Protein AF-A0A920WBW2-F1 (afdb_monomer)

Sequence (181 aa):
MEWTIIKADRTSKDPSGVDGFIQRMDQELRAGGSPIEGFRILESGLEMLWITREIENEVLQNPGDNKKLYVGFQNSTKLNIESRRYAMLKKTGIDVVGFGEGETSKENAGNLEQWVALPRNTSAFENQWYLITTGPVPIVFVGWETSDQEKFGEGGISSEGKQFRGFVSNECELLKLQSNI

Structure (mmCIF, N/CA/C/O backbone):
data_AF-A0A920WBW2-F1
#
_entry.id   AF-A0A920WBW2-F1
#
loop_
_atom_site.group_PDB
_atom_site.id
_atom_site.type_symbol
_atom_site.label_atom_id
_atom_site.label_alt_id
_atom_site.label_comp_id
_atom_site.label_asym_id
_atom_site.label_entity_id
_atom_site.label_seq_id
_atom_site.pdbx_PDB_ins_code
_atom_site.Cartn_x
_atom_site.Cartn_y
_atom_site.Cartn_z
_atom_site.occupancy
_atom_site.B_iso_or_equiv
_atom_site.auth_seq_id
_atom_site.auth_comp_id
_atom_site.auth_asym_id
_atom_site.auth_atom_id
_atom_site.pdbx_PDB_model_num
ATOM 1 N N . MET A 1 1 ? -0.843 -16.640 -9.257 1.00 71.44 1 MET A N 1
ATOM 2 C CA . MET A 1 1 ? -0.086 -15.402 -9.471 1.00 71.44 1 MET A CA 1
ATOM 3 C C . MET A 1 1 ? 0.965 -15.231 -8.389 1.00 71.44 1 MET A C 1
ATOM 5 O O . MET A 1 1 ? 0.645 -15.426 -7.222 1.00 71.44 1 MET A O 1
ATOM 9 N N . GLU A 1 2 ? 2.190 -14.860 -8.760 1.00 77.56 2 GLU A N 1
ATOM 10 C CA . GLU A 1 2 ? 3.165 -14.310 -7.812 1.00 77.56 2 GLU A CA 1
ATOM 11 C C . GLU A 1 2 ? 2.890 -12.807 -7.630 1.00 77.56 2 GLU A C 1
ATOM 13 O O . GLU A 1 2 ? 3.030 -12.030 -8.581 1.00 77.56 2 GLU A O 1
ATOM 18 N N . TRP A 1 3 ? 2.483 -12.400 -6.422 1.00 81.94 3 TRP A N 1
ATOM 19 C CA . TRP A 1 3 ? 2.143 -11.015 -6.042 1.00 81.94 3 TRP A CA 1
ATOM 20 C C . TRP A 1 3 ? 3.385 -10.180 -5.690 1.00 81.94 3 TRP A C 1
ATOM 22 O O . TRP A 1 3 ? 3.446 -9.445 -4.710 1.00 81.94 3 TRP A O 1
ATOM 32 N N . THR A 1 4 ? 4.414 -10.321 -6.514 1.00 90.25 4 THR A N 1
ATOM 33 C CA . THR A 1 4 ? 5.696 -9.634 -6.387 1.00 90.25 4 THR A CA 1
ATOM 34 C C . THR A 1 4 ? 6.194 -9.264 -7.774 1.00 90.25 4 THR A C 1
ATOM 36 O O . THR A 1 4 ? 5.875 -9.950 -8.750 1.00 90.25 4 THR A O 1
ATOM 39 N N . ILE A 1 5 ? 6.969 -8.187 -7.874 1.00 91.19 5 ILE A N 1
ATOM 40 C CA . ILE A 1 5 ? 7.641 -7.815 -9.118 1.00 91.19 5 ILE A CA 1
ATOM 41 C C . ILE A 1 5 ? 8.728 -8.851 -9.418 1.00 91.19 5 ILE A C 1
ATOM 43 O O . ILE A 1 5 ? 9.706 -8.987 -8.677 1.00 91.19 5 ILE A O 1
ATOM 47 N N . ILE A 1 6 ? 8.591 -9.543 -10.545 1.00 93.06 6 ILE A N 1
ATOM 48 C CA . ILE A 1 6 ? 9.557 -10.538 -11.016 1.00 93.06 6 ILE A CA 1
ATOM 49 C C . ILE A 1 6 ? 10.484 -9.955 -12.082 1.00 93.06 6 ILE A C 1
ATOM 51 O O . ILE A 1 6 ? 10.258 -8.884 -12.643 1.00 93.06 6 ILE A O 1
ATOM 55 N N . LYS A 1 7 ? 11.555 -10.684 -12.415 1.00 92.69 7 LYS A N 1
ATOM 56 C CA . LYS A 1 7 ? 12.516 -10.256 -13.445 1.00 92.69 7 LYS A CA 1
ATOM 57 C C . LYS A 1 7 ? 11.852 -9.989 -14.803 1.00 92.69 7 LYS A C 1
ATOM 59 O O . LYS A 1 7 ? 12.288 -9.085 -15.506 1.00 92.69 7 LYS A O 1
ATOM 64 N N . ALA A 1 8 ? 10.828 -10.767 -15.157 1.00 93.31 8 ALA A N 1
ATOM 65 C CA . ALA A 1 8 ? 10.097 -10.621 -16.415 1.00 93.31 8 ALA A CA 1
ATOM 66 C C . ALA A 1 8 ? 9.281 -9.320 -16.497 1.00 93.31 8 ALA A C 1
ATOM 68 O O . ALA A 1 8 ? 9.012 -8.856 -17.600 1.00 93.31 8 ALA A O 1
ATOM 69 N N . ASP A 1 9 ? 8.944 -8.713 -15.355 1.00 93.38 9 ASP A N 1
ATOM 70 C CA . ASP A 1 9 ? 8.192 -7.458 -15.315 1.00 93.38 9 ASP A CA 1
ATOM 71 C C . ASP A 1 9 ? 9.084 -6.246 -15.654 1.00 93.38 9 ASP A C 1
ATOM 73 O O . ASP A 1 9 ? 8.590 -5.174 -15.995 1.00 93.38 9 ASP A O 1
ATOM 77 N N . ARG A 1 10 ? 10.414 -6.399 -15.578 1.00 93.56 10 ARG A N 1
ATOM 78 C CA . ARG A 1 10 ? 11.381 -5.307 -15.753 1.00 93.56 10 ARG A CA 1
ATOM 79 C C . ARG A 1 10 ? 11.807 -5.169 -17.208 1.00 93.56 10 ARG A C 1
ATOM 81 O O . ARG A 1 10 ? 12.211 -6.134 -17.856 1.00 93.56 10 ARG A O 1
ATOM 88 N N . THR A 1 11 ? 11.815 -3.934 -17.698 1.00 91.75 11 THR A N 1
ATOM 89 C CA . THR A 1 11 ? 12.272 -3.593 -19.051 1.00 91.75 11 THR A CA 1
ATOM 90 C C . THR A 1 11 ? 13.316 -2.479 -19.011 1.00 91.75 11 THR A C 1
ATOM 92 O O . THR A 1 11 ? 13.555 -1.865 -17.976 1.00 91.75 11 THR A O 1
ATOM 95 N N . SER A 1 12 ? 13.944 -2.172 -20.150 1.00 88.44 12 SER A N 1
ATOM 96 C CA . SER A 1 12 ? 14.842 -1.011 -20.243 1.00 88.44 12 SER A CA 1
ATOM 97 C C . SER A 1 12 ? 14.118 0.330 -20.071 1.00 88.44 12 SER A C 1
ATOM 99 O O . SER A 1 12 ? 14.758 1.316 -19.719 1.00 88.44 12 SER A O 1
ATOM 101 N N . LYS A 1 13 ? 12.803 0.376 -20.327 1.00 86.06 13 LYS A N 1
ATOM 102 C CA . LYS A 1 13 ? 11.963 1.574 -20.170 1.00 86.06 13 LYS A CA 1
ATOM 103 C C . LYS A 1 13 ? 11.342 1.682 -18.778 1.00 86.06 13 LYS A C 1
ATOM 105 O O . LYS A 1 13 ? 11.121 2.789 -18.308 1.00 86.06 13 LYS A O 1
ATOM 110 N N . ASP A 1 14 ? 11.092 0.543 -18.139 1.00 86.50 14 ASP A N 1
ATOM 111 C CA . ASP A 1 14 ? 10.630 0.437 -16.759 1.00 86.50 14 ASP A CA 1
ATOM 112 C C . ASP A 1 14 ? 11.542 -0.526 -15.981 1.00 86.50 14 ASP A C 1
ATOM 114 O O . ASP A 1 14 ? 11.256 -1.726 -15.883 1.00 86.50 14 ASP A O 1
ATOM 118 N N . PRO A 1 15 ? 12.666 -0.028 -15.439 1.00 87.50 15 PRO A N 1
ATOM 119 C CA . PRO A 1 15 ? 13.562 -0.853 -14.638 1.00 87.50 15 PRO A CA 1
ATOM 120 C C . PRO A 1 15 ? 12.944 -1.241 -13.287 1.00 87.50 15 PRO A C 1
ATOM 122 O O . PRO A 1 15 ? 13.404 -2.209 -12.672 1.00 87.50 15 PRO A O 1
ATOM 125 N N . SER A 1 16 ? 11.916 -0.517 -12.821 1.00 88.12 16 SER A N 1
ATOM 126 C CA . SER A 1 16 ? 11.215 -0.819 -11.570 1.00 88.12 16 SER A CA 1
ATOM 127 C C . SER A 1 16 ? 10.374 -2.089 -11.693 1.00 88.12 16 SER A C 1
ATOM 129 O O . SER A 1 16 ? 10.361 -2.886 -10.760 1.00 88.12 16 SER A O 1
ATOM 131 N N . GLY A 1 17 ? 9.778 -2.315 -12.868 1.00 90.94 17 GLY A N 1
ATOM 132 C CA . GLY A 1 17 ? 8.916 -3.451 -13.180 1.00 90.94 17 GLY A CA 1
ATOM 133 C C . GLY A 1 17 ? 7.468 -3.287 -12.719 1.00 90.94 17 GLY A C 1
ATOM 134 O O . GLY A 1 17 ? 6.707 -4.247 -12.772 1.00 90.94 17 GLY A O 1
ATOM 135 N N . VAL A 1 18 ? 7.071 -2.097 -12.261 1.00 90.69 18 VAL A N 1
ATOM 136 C CA . VAL A 1 18 ? 5.695 -1.826 -11.820 1.00 90.69 18 VAL A CA 1
ATOM 137 C C . VAL A 1 18 ? 4.713 -1.928 -12.986 1.00 90.69 18 VAL A C 1
ATOM 139 O O . VAL A 1 18 ? 3.660 -2.547 -12.844 1.00 90.69 18 VAL A O 1
ATOM 142 N N . ASP A 1 19 ? 5.065 -1.399 -14.160 1.00 89.12 19 ASP A N 1
ATOM 143 C CA . ASP A 1 19 ? 4.176 -1.416 -15.325 1.00 89.12 19 ASP A CA 1
ATOM 144 C C . ASP A 1 19 ? 4.009 -2.853 -15.841 1.00 89.12 19 ASP A C 1
ATOM 146 O O . ASP A 1 19 ? 2.904 -3.277 -16.183 1.00 89.12 19 ASP A O 1
ATOM 150 N N . GLY A 1 20 ? 5.100 -3.627 -15.853 1.00 90.69 20 GLY A N 1
ATOM 151 C CA . GLY A 1 20 ? 5.077 -5.044 -16.220 1.00 90.69 20 GLY A CA 1
ATOM 152 C C . GLY A 1 20 ? 4.262 -5.886 -15.240 1.00 90.69 20 GLY A C 1
ATOM 153 O O . GLY A 1 20 ? 3.447 -6.703 -15.668 1.00 90.69 20 GLY A O 1
ATOM 154 N N . PHE A 1 21 ? 4.405 -5.628 -13.936 1.00 90.62 21 PHE A N 1
ATOM 155 C CA . PHE A 1 21 ? 3.609 -6.279 -12.898 1.00 90.62 21 PHE A CA 1
ATOM 156 C C . PHE A 1 21 ? 2.116 -5.999 -13.086 1.00 90.62 21 PHE A C 1
ATOM 158 O O . PHE A 1 21 ? 1.312 -6.928 -13.084 1.00 90.62 21 PHE A O 1
ATOM 165 N N . ILE A 1 22 ? 1.743 -4.735 -13.304 1.00 87.00 22 ILE A N 1
ATOM 166 C CA . ILE A 1 22 ? 0.354 -4.326 -13.535 1.00 87.00 22 ILE A CA 1
ATOM 167 C C . ILE A 1 22 ? -0.225 -5.014 -14.777 1.00 87.00 22 ILE A C 1
ATOM 169 O O . ILE A 1 22 ? -1.345 -5.521 -14.741 1.00 87.00 22 ILE A O 1
ATOM 173 N N . GLN A 1 23 ? 0.538 -5.077 -15.870 1.00 87.06 23 GLN A N 1
ATOM 174 C CA . GLN A 1 23 ? 0.106 -5.761 -17.091 1.00 87.06 23 GLN A CA 1
ATOM 175 C C . GLN A 1 23 ? -0.074 -7.264 -16.873 1.00 87.06 23 GLN A C 1
ATOM 177 O O . GLN A 1 23 ? -1.056 -7.838 -17.342 1.00 87.06 23 GLN A O 1
ATOM 182 N N . ARG A 1 24 ? 0.853 -7.908 -16.155 1.00 88.75 24 ARG A N 1
ATOM 183 C CA . ARG A 1 24 ? 0.743 -9.326 -15.802 1.00 88.75 24 ARG A CA 1
ATOM 184 C C . ARG A 1 24 ? -0.468 -9.580 -14.908 1.00 88.75 24 ARG A C 1
ATOM 186 O O . ARG A 1 24 ? -1.199 -10.535 -15.147 1.00 88.75 24 ARG A O 1
ATOM 193 N N . MET A 1 25 ? -0.712 -8.703 -13.936 1.00 86.06 25 MET A N 1
ATOM 194 C CA . MET A 1 25 ? -1.881 -8.749 -13.061 1.00 86.06 25 MET A CA 1
ATOM 195 C C . MET A 1 25 ? -3.189 -8.695 -13.854 1.00 86.06 25 MET A C 1
ATOM 197 O O . MET A 1 25 ? -4.027 -9.577 -13.687 1.00 86.06 25 MET A O 1
ATOM 201 N N . ASP A 1 26 ? -3.348 -7.712 -14.746 1.00 81.94 26 ASP A N 1
ATOM 202 C CA . ASP A 1 26 ? -4.528 -7.606 -15.619 1.00 81.94 26 ASP A CA 1
ATOM 203 C C . ASP A 1 26 ? -4.716 -8.876 -16.463 1.00 81.94 26 ASP A C 1
ATOM 205 O O . ASP A 1 26 ? -5.808 -9.443 -16.519 1.00 81.94 26 ASP A O 1
ATOM 209 N N . GLN A 1 27 ? -3.637 -9.382 -17.068 1.00 84.19 27 GLN A N 1
ATOM 210 C CA . GLN A 1 27 ? -3.676 -10.578 -17.914 1.00 84.19 27 GLN A CA 1
ATOM 211 C C . GLN A 1 27 ? -4.056 -11.855 -17.158 1.00 84.19 27 GLN A C 1
ATOM 213 O O . GLN A 1 27 ? -4.817 -12.667 -17.692 1.00 84.19 27 GLN A O 1
ATOM 218 N N . GLU A 1 28 ? -3.523 -12.050 -15.951 1.00 81.50 28 GLU A N 1
ATOM 219 C CA . GLU A 1 28 ? -3.827 -13.218 -15.123 1.00 81.50 28 GLU A CA 1
ATOM 220 C C . GLU A 1 28 ? -5.257 -13.151 -14.571 1.00 81.50 28 GLU A C 1
ATOM 222 O O . GLU A 1 28 ? -5.975 -14.151 -14.625 1.00 81.50 28 GLU A O 1
ATOM 227 N N . LEU A 1 29 ? -5.704 -11.982 -14.098 1.00 77.88 29 LEU A N 1
ATOM 228 C CA . LEU A 1 29 ? -7.036 -11.815 -13.506 1.00 77.88 29 LEU A CA 1
ATOM 229 C C . LEU A 1 29 ? -8.163 -11.892 -14.533 1.00 77.88 29 LEU A C 1
ATOM 231 O O . LEU A 1 29 ? -9.203 -12.482 -14.248 1.00 77.88 29 LEU A O 1
ATOM 235 N N . ARG A 1 30 ? -7.964 -11.357 -15.742 1.00 76.44 30 ARG A N 1
ATOM 236 C CA . ARG A 1 30 ? -8.986 -11.444 -16.794 1.00 76.44 30 ARG A CA 1
ATOM 237 C C . ARG A 1 30 ? -9.165 -12.868 -17.326 1.00 76.44 30 ARG A C 1
ATOM 239 O O . ARG A 1 30 ? -10.176 -13.138 -17.964 1.00 76.44 30 ARG A O 1
ATOM 246 N N . ALA A 1 31 ? -8.182 -13.760 -17.147 1.00 67.69 31 ALA A N 1
ATOM 247 C CA . ALA A 1 31 ? -8.179 -15.131 -17.677 1.00 67.69 31 ALA A CA 1
ATOM 248 C C . ALA A 1 31 ? -8.594 -15.240 -19.171 1.00 67.69 31 ALA A C 1
ATOM 250 O O . ALA A 1 31 ? -9.218 -16.214 -19.589 1.00 67.69 31 ALA A O 1
ATOM 251 N N . GLY A 1 32 ? -8.259 -14.228 -19.983 1.00 63.97 32 GLY A N 1
ATOM 252 C CA . GLY A 1 32 ? -8.662 -14.108 -21.395 1.00 63.97 32 GLY A CA 1
ATOM 253 C C . GLY A 1 32 ? -9.908 -13.249 -21.683 1.00 63.97 32 GLY A C 1
ATOM 254 O O . GLY A 1 32 ? -10.290 -13.137 -22.845 1.00 63.97 32 GLY A O 1
ATOM 255 N N . GLY A 1 33 ? -10.526 -12.644 -20.667 1.00 66.25 33 GLY A N 1
ATOM 256 C CA . GLY A 1 33 ? -11.640 -11.695 -20.772 1.00 66.25 33 GLY A CA 1
ATOM 257 C C . GLY A 1 33 ? -11.224 -10.249 -21.083 1.00 66.25 33 GLY A C 1
ATOM 258 O O . GLY A 1 33 ? -10.070 -9.974 -21.423 1.00 66.25 33 GLY A O 1
ATOM 259 N N . SER A 1 34 ? -12.185 -9.325 -20.981 1.00 68.00 34 SER A N 1
ATOM 260 C CA . SER A 1 34 ? -11.972 -7.884 -21.192 1.00 68.00 34 SER A CA 1
ATOM 261 C C . SER A 1 34 ? -10.979 -7.288 -20.180 1.00 68.00 34 SER A C 1
ATOM 263 O O . SER A 1 34 ? -10.855 -7.827 -19.080 1.00 68.00 34 SER A O 1
ATOM 265 N N . PRO A 1 35 ? -10.283 -6.184 -20.527 1.00 68.75 35 PRO A N 1
ATOM 266 C CA . PRO A 1 35 ? -9.456 -5.446 -19.571 1.00 68.75 35 PRO A CA 1
ATOM 267 C C . PRO A 1 35 ? -10.250 -5.049 -18.325 1.00 68.75 35 PRO A C 1
ATOM 269 O O . PRO A 1 35 ? -11.442 -4.756 -18.430 1.00 68.75 35 PRO A O 1
ATOM 272 N N . ILE A 1 36 ? -9.583 -5.009 -17.172 1.00 68.56 36 ILE A N 1
ATOM 273 C CA . ILE A 1 36 ? -10.198 -4.554 -15.921 1.00 68.56 36 ILE A CA 1
ATOM 274 C C . ILE A 1 36 ? -10.578 -3.070 -16.069 1.00 68.56 36 ILE A C 1
ATOM 276 O O . ILE A 1 36 ? -9.719 -2.217 -16.308 1.00 68.56 36 ILE A O 1
ATOM 280 N N . GLU A 1 37 ? -11.872 -2.759 -15.950 1.00 66.31 37 GLU A N 1
ATOM 281 C CA . GLU A 1 37 ? -12.364 -1.379 -15.943 1.00 66.31 37 GLU A CA 1
ATOM 282 C C . GLU A 1 37 ? -12.018 -0.671 -14.618 1.00 66.31 37 GLU A C 1
ATOM 284 O O . GLU A 1 37 ? -11.479 -1.258 -13.681 1.00 66.31 37 GLU A O 1
ATOM 289 N N . GLY A 1 38 ? -12.196 0.651 -14.558 1.00 67.19 38 GLY A N 1
ATOM 290 C CA . GLY A 1 38 ? -11.893 1.426 -13.346 1.00 67.19 38 GLY A CA 1
ATOM 291 C C . GLY A 1 38 ? -10.407 1.494 -12.965 1.00 67.19 38 GLY A C 1
ATOM 292 O O . GLY A 1 38 ? -10.065 2.099 -11.953 1.00 67.19 38 GLY A O 1
ATOM 293 N N . PHE A 1 39 ? -9.513 0.909 -13.764 1.00 77.94 39 PHE A N 1
ATOM 294 C CA . PHE A 1 39 ? -8.079 0.907 -13.521 1.00 77.94 39 PHE A CA 1
ATOM 295 C C . PHE A 1 39 ? -7.432 2.229 -13.946 1.00 77.94 39 PHE A C 1
ATOM 297 O O . PHE A 1 39 ? -7.539 2.655 -15.099 1.00 77.94 39 PHE A O 1
ATOM 304 N N . ARG A 1 40 ? -6.713 2.875 -13.025 1.00 85.12 40 ARG A N 1
ATOM 305 C CA . ARG A 1 40 ? -6.012 4.136 -13.288 1.00 85.12 40 ARG A CA 1
ATOM 306 C C . ARG A 1 40 ? -4.581 4.083 -12.782 1.00 85.12 40 ARG A C 1
ATOM 308 O O . ARG A 1 40 ? -4.370 3.930 -11.584 1.00 85.12 40 ARG A O 1
ATOM 315 N N . ILE A 1 41 ? -3.621 4.254 -13.693 1.00 86.25 41 ILE A N 1
ATOM 316 C CA . ILE A 1 41 ? -2.192 4.380 -13.376 1.00 86.25 41 ILE A CA 1
ATOM 317 C C . ILE A 1 41 ? -1.929 5.710 -12.669 1.00 86.25 41 ILE A C 1
ATOM 319 O O . ILE A 1 41 ? -2.500 6.740 -13.029 1.00 86.25 41 ILE A O 1
ATOM 323 N N . LEU A 1 42 ? -1.040 5.669 -11.682 1.00 87.88 42 LEU A N 1
ATOM 324 C CA . LEU A 1 42 ? -0.629 6.793 -10.855 1.00 87.88 42 LEU A CA 1
ATOM 325 C C . LEU A 1 42 ? 0.895 6.915 -10.898 1.00 87.88 42 LEU A C 1
ATOM 327 O O . LEU A 1 42 ? 1.603 5.940 -10.646 1.00 87.88 42 LEU A O 1
ATOM 331 N N . GLU A 1 43 ? 1.401 8.117 -11.161 1.00 86.38 43 GLU A N 1
ATOM 332 C CA . GLU A 1 43 ? 2.848 8.399 -11.236 1.00 86.38 43 GLU A CA 1
ATOM 333 C C . GLU A 1 43 ? 3.306 9.455 -10.213 1.00 86.38 43 GLU A C 1
ATOM 335 O O . GLU A 1 43 ? 4.486 9.795 -10.132 1.00 86.38 43 GLU A O 1
ATOM 340 N N . SER A 1 44 ? 2.377 9.994 -9.415 1.00 88.12 44 SER A N 1
ATOM 341 C CA . SER A 1 44 ? 2.641 11.064 -8.452 1.00 88.12 44 SER A CA 1
ATOM 342 C C . SER A 1 44 ? 2.349 10.613 -7.025 1.00 88.12 44 SER A C 1
ATOM 344 O O . SER A 1 44 ? 1.214 10.293 -6.680 1.00 88.12 44 SER A O 1
ATOM 346 N N . GLY A 1 45 ? 3.356 10.677 -6.148 1.00 88.06 45 GLY A N 1
ATOM 347 C CA . GLY A 1 45 ? 3.175 10.384 -4.721 1.00 88.06 45 GLY A CA 1
ATOM 348 C C . GLY A 1 45 ? 2.185 11.329 -4.021 1.00 88.06 45 GLY A C 1
ATOM 349 O O . GLY A 1 45 ? 1.523 10.926 -3.067 1.00 88.06 45 GLY A O 1
ATOM 350 N N . LEU A 1 46 ? 2.034 12.570 -4.505 1.00 91.06 46 LEU A N 1
ATOM 351 C CA . LEU A 1 46 ? 1.023 13.508 -3.996 1.00 91.06 46 LEU A CA 1
ATOM 352 C C . LEU A 1 46 ? -0.392 13.074 -4.378 1.00 91.06 46 LEU A C 1
ATOM 354 O O . LEU A 1 46 ? -1.294 13.122 -3.548 1.00 91.06 46 LEU A O 1
ATOM 358 N N . GLU A 1 47 ? -0.572 12.620 -5.615 1.00 92.19 47 GLU A N 1
ATOM 359 C CA . GLU A 1 47 ? -1.855 12.105 -6.088 1.00 92.19 47 GLU A CA 1
ATOM 360 C C . GLU A 1 47 ? -2.250 10.830 -5.336 1.00 92.19 47 GLU A C 1
ATOM 362 O O . GLU A 1 47 ? -3.375 10.716 -4.856 1.00 92.19 47 GLU A O 1
ATOM 367 N N . MET A 1 48 ? -1.3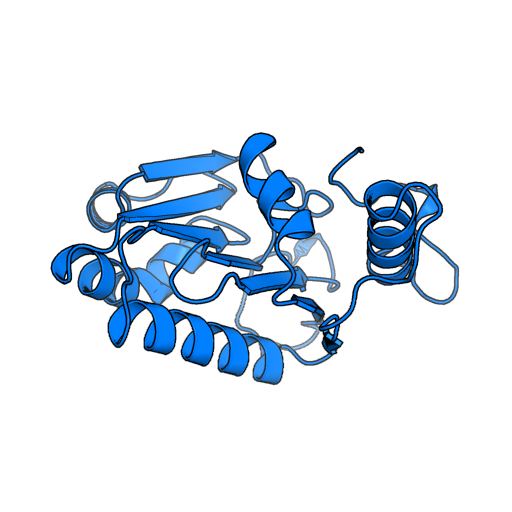03 9.911 -5.146 1.00 94.00 48 MET A N 1
ATOM 368 C CA . MET A 1 48 ? -1.495 8.717 -4.319 1.00 94.00 48 MET A CA 1
ATOM 369 C C . MET A 1 48 ? -1.890 9.067 -2.878 1.00 94.00 48 MET A C 1
ATOM 371 O O . MET A 1 48 ? -2.734 8.395 -2.279 1.00 94.00 48 MET A O 1
ATOM 375 N N . LEU A 1 49 ? -1.325 10.148 -2.323 1.00 93.19 49 LEU A N 1
ATOM 376 C CA . LEU A 1 49 ? -1.669 10.604 -0.977 1.00 93.19 49 LEU A CA 1
ATOM 377 C C . LEU A 1 49 ? -3.099 11.124 -0.929 1.00 93.19 49 LEU A C 1
ATOM 379 O O . LEU A 1 49 ? -3.816 10.820 0.020 1.00 93.19 49 LEU A O 1
ATOM 383 N N . TRP A 1 50 ? -3.522 11.888 -1.933 1.00 93.31 50 TRP A N 1
ATOM 384 C CA . TRP A 1 50 ? -4.903 12.355 -2.027 1.00 93.31 50 TRP A CA 1
ATOM 385 C C . TRP A 1 50 ? -5.886 11.194 -2.133 1.00 93.31 50 TRP A C 1
ATOM 387 O O . TRP A 1 50 ? -6.811 11.142 -1.329 1.00 93.31 50 TRP A O 1
ATOM 397 N N . ILE A 1 51 ? -5.621 10.215 -3.000 1.00 92.00 51 ILE A N 1
ATOM 398 C CA . ILE A 1 51 ? -6.449 9.003 -3.136 1.00 92.00 51 ILE A CA 1
ATOM 399 C C . ILE A 1 51 ? -6.527 8.241 -1.813 1.00 92.00 51 ILE A C 1
ATOM 401 O O . ILE A 1 51 ? -7.603 7.826 -1.397 1.00 92.00 51 ILE A O 1
ATOM 405 N N . THR A 1 52 ? -5.403 8.109 -1.104 1.00 93.94 52 THR A N 1
ATOM 406 C CA . THR A 1 52 ? -5.383 7.508 0.237 1.00 93.94 52 THR A CA 1
ATOM 407 C C . THR A 1 52 ? -6.350 8.225 1.176 1.00 93.94 52 THR A C 1
ATOM 409 O O . THR A 1 52 ? -7.130 7.573 1.865 1.00 93.94 52 THR A O 1
ATOM 412 N N . ARG A 1 53 ? -6.353 9.566 1.176 1.00 94.62 53 ARG A N 1
ATOM 413 C CA . ARG A 1 53 ? -7.263 10.340 2.034 1.00 94.62 53 ARG A CA 1
ATOM 414 C C . ARG A 1 53 ? -8.715 10.224 1.597 1.00 94.62 53 ARG A C 1
ATOM 416 O O . ARG A 1 53 ? -9.587 10.205 2.458 1.00 94.62 53 ARG A O 1
ATOM 423 N N . GLU A 1 54 ? -8.979 10.146 0.300 1.00 91.19 54 GLU A N 1
ATOM 424 C CA . GLU A 1 54 ? -10.326 9.920 -0.227 1.00 91.19 54 GLU A CA 1
ATOM 42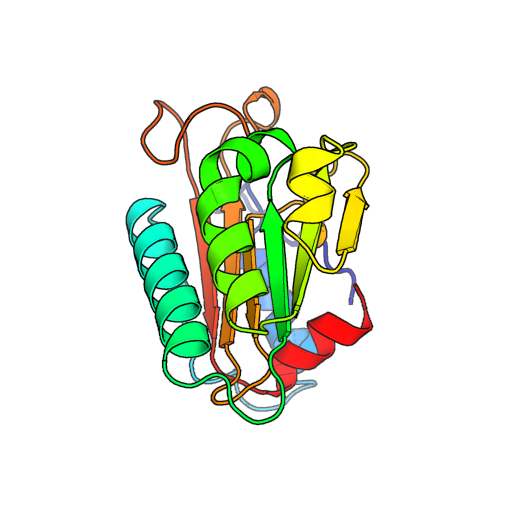5 C C . GLU A 1 54 ? -10.870 8.560 0.219 1.00 91.19 54 GLU A C 1
ATOM 427 O O . GLU A 1 54 ? -11.970 8.511 0.759 1.00 91.19 54 GLU A O 1
ATOM 432 N N . ILE A 1 55 ? -10.076 7.489 0.114 1.00 90.88 55 ILE A N 1
ATOM 433 C CA . ILE A 1 55 ? -10.470 6.147 0.567 1.00 90.88 55 ILE A CA 1
ATOM 434 C C . ILE A 1 55 ? -10.726 6.131 2.079 1.00 90.88 55 ILE A C 1
ATOM 436 O O . ILE A 1 55 ? -11.764 5.650 2.526 1.00 90.88 55 ILE A O 1
ATOM 440 N N . GLU A 1 56 ? -9.812 6.682 2.882 1.00 92.50 56 GLU A N 1
ATOM 441 C CA . GLU A 1 56 ? -9.976 6.752 4.342 1.00 92.50 56 GLU A CA 1
ATOM 442 C C . GLU A 1 56 ? -11.239 7.526 4.746 1.00 92.50 56 GLU A C 1
ATOM 444 O O . GLU A 1 56 ? -11.949 7.119 5.666 1.00 92.50 56 GLU A O 1
ATOM 449 N N . ASN A 1 57 ? -11.522 8.642 4.068 1.00 90.56 57 ASN A N 1
ATOM 450 C CA . ASN A 1 57 ? -12.711 9.447 4.328 1.00 90.56 57 ASN A CA 1
ATOM 451 C C . ASN A 1 57 ? -13.994 8.731 3.892 1.00 90.56 57 ASN A C 1
ATOM 453 O O . ASN A 1 57 ? -14.989 8.820 4.607 1.00 90.56 57 ASN A O 1
ATOM 457 N N . GLU A 1 58 ? -13.975 8.019 2.764 1.00 87.44 58 GLU A N 1
ATOM 458 C CA . GLU A 1 58 ? -15.129 7.264 2.271 1.00 87.44 58 GLU A CA 1
ATOM 459 C C . GLU A 1 58 ? -15.511 6.152 3.251 1.00 87.44 58 GLU A C 1
ATOM 461 O O . GLU A 1 58 ? -16.658 6.080 3.684 1.00 87.44 58 GLU A O 1
ATOM 466 N N . VAL A 1 59 ? -14.534 5.356 3.699 1.00 88.50 59 VAL A N 1
ATOM 467 C CA . VAL A 1 59 ? -14.752 4.298 4.701 1.00 88.50 59 VAL A CA 1
ATOM 468 C C . VAL A 1 59 ? -15.246 4.891 6.027 1.00 88.50 59 VAL A C 1
ATOM 470 O O . VAL A 1 59 ? -16.076 4.293 6.708 1.00 88.50 59 VAL A O 1
ATOM 473 N N . LEU A 1 60 ? -14.776 6.083 6.405 1.00 88.00 60 LEU A N 1
ATOM 474 C CA . LEU A 1 60 ? -15.235 6.764 7.617 1.00 88.00 60 LEU A CA 1
ATOM 475 C C . LEU A 1 60 ? -16.690 7.249 7.521 1.00 88.00 60 LEU A C 1
ATOM 477 O O . LEU A 1 60 ? -17.440 7.128 8.489 1.00 88.00 60 LEU A O 1
ATOM 481 N N . GLN A 1 61 ? -17.077 7.842 6.391 1.00 86.88 61 GLN A N 1
ATOM 482 C CA . GLN A 1 61 ? -18.401 8.446 6.207 1.00 86.88 61 GLN A CA 1
ATOM 483 C C . GLN A 1 61 ? -19.468 7.405 5.880 1.00 86.88 61 GLN A C 1
ATOM 485 O O . GLN A 1 61 ? -20.593 7.493 6.372 1.00 86.88 61 GLN A O 1
ATOM 490 N N . ASN A 1 62 ? -19.092 6.402 5.097 1.00 83.06 62 ASN A N 1
ATOM 491 C CA . ASN A 1 62 ? -19.948 5.321 4.662 1.00 83.06 62 ASN A CA 1
ATOM 492 C C . ASN A 1 62 ? -19.238 4.009 5.016 1.00 83.06 62 ASN A C 1
ATOM 494 O O . ASN A 1 62 ? -18.614 3.416 4.157 1.00 83.06 62 ASN A O 1
ATOM 498 N N . PRO A 1 63 ? -19.286 3.517 6.262 1.00 72.19 63 PRO A N 1
ATOM 499 C CA . PRO A 1 63 ? -18.538 2.312 6.641 1.00 72.19 63 PRO A CA 1
ATOM 500 C C . PRO A 1 63 ? -19.112 1.005 6.064 1.00 72.19 63 PRO A C 1
ATOM 502 O O . PRO A 1 63 ? -18.478 -0.042 6.176 1.00 72.19 63 PRO A O 1
ATOM 505 N N . GLY A 1 64 ? -20.306 1.045 5.456 1.00 71.06 64 GLY A N 1
ATOM 506 C CA . GLY A 1 64 ? -21.014 -0.141 4.970 1.00 71.06 64 GLY A CA 1
ATOM 507 C C . GLY A 1 64 ? -21.277 -1.182 6.070 1.00 71.06 64 GLY A C 1
ATOM 508 O O . GLY A 1 64 ? -21.147 -0.904 7.266 1.00 71.06 64 GLY A O 1
ATOM 509 N N . ASP A 1 65 ? -21.635 -2.397 5.650 1.00 72.62 65 ASP A N 1
ATOM 510 C CA . ASP A 1 65 ? -21.766 -3.551 6.553 1.00 72.62 65 ASP A CA 1
ATOM 511 C C . ASP A 1 65 ? -20.406 -4.203 6.851 1.00 72.62 65 ASP A C 1
ATOM 513 O O . ASP A 1 65 ? -20.211 -4.799 7.910 1.00 72.62 65 ASP A O 1
ATOM 517 N N . ASN A 1 66 ? -19.447 -4.066 5.929 1.00 71.31 66 ASN A N 1
ATOM 518 C CA . ASN A 1 66 ? -18.100 -4.611 6.050 1.00 71.31 66 ASN A CA 1
ATOM 519 C C . ASN A 1 66 ? -17.096 -3.493 6.353 1.00 71.31 66 ASN A C 1
ATOM 521 O O . ASN A 1 66 ? -16.543 -2.867 5.452 1.00 71.31 66 ASN A O 1
ATOM 525 N N . LYS A 1 67 ? -16.874 -3.248 7.645 1.00 83.00 67 LYS A N 1
ATOM 526 C CA . LYS A 1 67 ? -16.090 -2.119 8.160 1.00 83.00 67 LYS A CA 1
ATOM 527 C C . LYS A 1 67 ? -14.592 -2.406 8.188 1.00 83.00 67 LYS A C 1
ATOM 529 O O . LYS A 1 67 ? -13.952 -2.172 9.208 1.00 83.00 67 LYS A O 1
ATOM 534 N N . LYS A 1 68 ? -14.029 -2.964 7.117 1.00 89.00 68 LYS A N 1
ATOM 535 C CA . LYS A 1 68 ? -12.649 -3.462 7.124 1.00 89.00 68 LYS A CA 1
ATOM 536 C C . LYS A 1 68 ? -11.759 -2.732 6.135 1.00 89.00 68 LYS A C 1
ATOM 538 O O . LYS A 1 68 ? -12.071 -2.664 4.949 1.00 89.00 68 LYS A O 1
ATOM 543 N N . LEU A 1 69 ? -10.624 -2.244 6.630 1.00 92.44 69 LEU A N 1
ATOM 544 C CA . LEU A 1 69 ? -9.607 -1.563 5.837 1.00 92.44 69 LEU A CA 1
ATOM 545 C C . LEU A 1 69 ? -8.263 -2.277 5.996 1.00 92.44 69 LEU A C 1
ATOM 547 O O . LEU A 1 69 ? -7.732 -2.397 7.099 1.00 92.44 69 LEU A O 1
ATOM 551 N N . TYR A 1 70 ? -7.695 -2.727 4.885 1.00 93.62 70 TYR A N 1
ATOM 552 C CA . TYR A 1 70 ? -6.353 -3.296 4.834 1.00 93.62 70 TYR A CA 1
ATOM 553 C C . TYR A 1 70 ? -5.386 -2.218 4.373 1.00 93.62 70 TYR A C 1
ATOM 555 O O . TYR A 1 70 ? -5.639 -1.551 3.368 1.00 93.62 70 TYR A O 1
ATOM 563 N N . VAL A 1 71 ? -4.292 -2.040 5.106 1.00 95.44 71 VAL A N 1
ATOM 564 C CA . VAL A 1 71 ? -3.354 -0.942 4.876 1.00 95.44 71 VAL A CA 1
ATOM 565 C C . VAL A 1 71 ? -1.929 -1.461 4.850 1.00 95.44 71 VAL A C 1
ATOM 567 O O . VAL A 1 71 ? -1.452 -2.041 5.825 1.00 95.44 71 VAL A O 1
ATOM 570 N N . GLY A 1 72 ? -1.236 -1.191 3.753 1.00 95.62 72 GLY A N 1
ATOM 571 C CA . GLY A 1 72 ? 0.185 -1.452 3.604 1.00 95.62 72 GLY A CA 1
ATOM 572 C C . GLY A 1 72 ? 1.036 -0.235 3.900 1.00 95.62 72 GLY A C 1
ATOM 573 O O . GLY A 1 72 ? 0.718 0.889 3.501 1.00 95.62 72 GLY A O 1
ATOM 574 N N . PHE A 1 73 ? 2.158 -0.487 4.555 1.00 95.50 73 PHE A N 1
ATOM 575 C CA . PHE A 1 73 ? 3.225 0.467 4.784 1.00 95.50 73 PHE A CA 1
ATOM 576 C C . PHE A 1 73 ? 4.546 -0.134 4.324 1.00 95.50 73 PHE A C 1
ATOM 578 O O . PHE A 1 73 ? 4.801 -1.320 4.528 1.00 95.50 73 PHE A O 1
ATOM 585 N N . GLN A 1 74 ? 5.454 0.714 3.833 1.00 95.38 74 GLN A N 1
ATOM 586 C CA . GLN A 1 74 ? 6.824 0.280 3.547 1.00 95.38 74 GLN A CA 1
ATOM 587 C C . GLN A 1 74 ? 7.506 -0.325 4.779 1.00 95.38 74 GLN A C 1
ATOM 589 O O . GLN A 1 74 ? 8.202 -1.330 4.678 1.00 95.38 74 GLN A O 1
ATOM 594 N N . ASN A 1 75 ?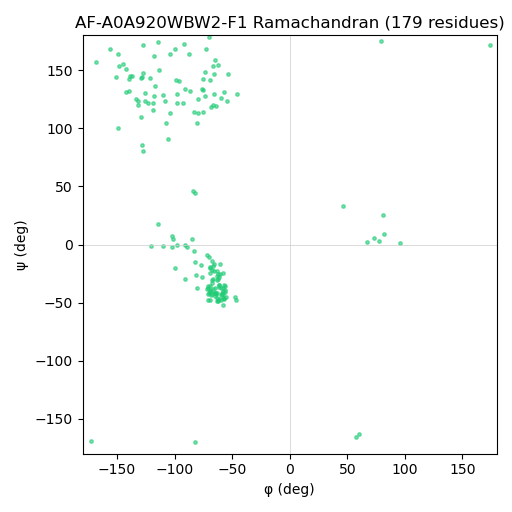 7.292 0.276 5.952 1.00 95.19 75 ASN A N 1
ATOM 595 C CA . ASN A 1 75 ? 7.815 -0.194 7.231 1.00 95.19 75 ASN A CA 1
ATOM 596 C C . ASN A 1 75 ? 6.964 0.304 8.407 1.00 95.19 75 ASN A C 1
ATOM 598 O O . ASN A 1 75 ? 6.156 1.228 8.265 1.00 95.19 75 ASN A O 1
ATOM 602 N N . SER A 1 76 ? 7.193 -0.259 9.594 1.00 94.56 76 SER A N 1
ATOM 603 C CA . SER A 1 76 ? 6.473 0.123 10.816 1.00 94.56 76 SER A CA 1
ATOM 604 C C . SER A 1 76 ? 6.662 1.593 11.218 1.00 94.56 76 SER A C 1
ATOM 606 O O . SER A 1 76 ? 5.775 2.192 11.826 1.00 94.56 76 SER A O 1
ATOM 608 N N . THR A 1 77 ? 7.765 2.237 10.817 1.00 93.38 77 THR A N 1
ATOM 609 C CA . THR A 1 77 ? 7.985 3.666 11.101 1.00 93.38 77 THR A CA 1
ATOM 610 C C . THR A 1 77 ? 7.002 4.556 10.340 1.00 93.38 77 THR A C 1
ATOM 612 O O . THR A 1 77 ? 6.593 5.593 10.866 1.00 93.38 77 THR A O 1
ATOM 615 N N . LYS A 1 78 ? 6.544 4.153 9.147 1.00 94.62 78 LYS A N 1
ATOM 616 C CA . LYS A 1 78 ? 5.485 4.882 8.430 1.00 94.62 78 LYS A CA 1
ATOM 617 C C . LYS A 1 78 ? 4.152 4.844 9.175 1.00 94.62 78 LYS A C 1
ATOM 619 O O . LYS A 1 78 ? 3.473 5.867 9.237 1.00 94.62 78 LYS A O 1
ATOM 624 N N . LEU A 1 79 ? 3.813 3.720 9.810 1.00 94.44 79 LEU A N 1
ATOM 625 C CA . LEU A 1 79 ? 2.625 3.639 10.662 1.00 94.44 79 LEU A CA 1
ATOM 626 C C . LEU A 1 79 ? 2.716 4.617 11.842 1.00 94.44 79 LEU A C 1
ATOM 628 O O . LEU A 1 79 ? 1.712 5.230 12.191 1.00 94.44 79 LEU A O 1
ATOM 632 N N . ASN A 1 80 ? 3.900 4.833 12.429 1.00 91.88 80 ASN A N 1
ATOM 633 C CA . ASN A 1 80 ? 4.055 5.789 13.536 1.00 91.88 80 ASN A CA 1
ATOM 634 C C . ASN A 1 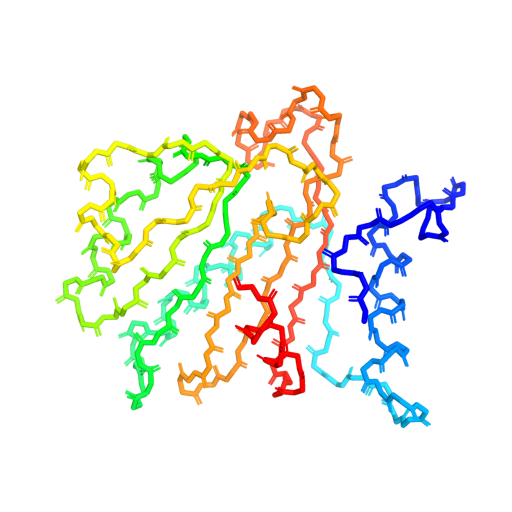80 ? 3.564 7.197 13.154 1.00 91.88 80 ASN A C 1
ATOM 636 O O . ASN A 1 80 ? 2.918 7.864 13.967 1.00 91.88 80 ASN A O 1
ATOM 640 N N . ILE A 1 81 ? 3.837 7.622 11.916 1.00 91.56 81 ILE A N 1
ATOM 641 C CA . ILE A 1 81 ? 3.458 8.939 11.381 1.00 91.56 81 ILE A CA 1
ATOM 642 C C . ILE A 1 81 ? 1.930 9.061 11.264 1.00 91.56 81 ILE A C 1
ATOM 644 O O . ILE A 1 81 ? 1.361 10.105 11.578 1.00 91.56 81 ILE A O 1
ATOM 648 N N . GLU A 1 82 ? 1.259 7.977 10.875 1.00 92.69 82 GLU A N 1
ATOM 649 C CA . GLU A 1 82 ? -0.188 7.934 10.622 1.00 92.69 82 GLU A CA 1
ATOM 650 C C . GLU A 1 82 ? -1.008 7.381 11.805 1.00 92.69 82 GLU A C 1
ATOM 652 O O . GLU A 1 82 ? -2.236 7.324 11.755 1.00 92.69 82 GLU A O 1
ATOM 657 N N . SER A 1 83 ? -0.348 6.999 12.899 1.00 92.56 83 SER A N 1
ATOM 658 C CA . SER A 1 83 ? -0.920 6.292 14.056 1.00 92.56 83 SER A CA 1
ATOM 659 C C . SER A 1 83 ? -2.220 6.899 14.588 1.00 92.56 83 SER A C 1
ATOM 661 O O . SER A 1 83 ? -3.201 6.191 14.821 1.00 92.56 83 SER A O 1
ATOM 663 N N . ARG A 1 84 ? -2.267 8.230 14.725 1.00 93.50 84 ARG A N 1
ATOM 664 C CA . ARG A 1 84 ? -3.450 8.962 15.209 1.00 93.50 84 ARG A CA 1
ATOM 665 C C . ARG A 1 84 ? -4.666 8.781 14.308 1.00 93.50 84 ARG A C 1
ATOM 667 O O . ARG A 1 84 ? -5.790 8.760 14.806 1.00 93.50 84 ARG A O 1
ATOM 674 N N . ARG A 1 85 ? -4.453 8.668 12.999 1.00 93.81 85 ARG A N 1
ATOM 675 C CA . ARG A 1 85 ? -5.529 8.497 12.025 1.00 93.81 85 ARG A CA 1
ATOM 676 C C . ARG A 1 85 ? -6.147 7.115 12.134 1.00 93.81 85 ARG A C 1
ATOM 678 O O . ARG A 1 85 ? -7.364 7.008 12.243 1.00 93.81 85 ARG A O 1
ATOM 685 N N . TYR A 1 86 ? -5.323 6.076 12.192 1.00 94.81 86 TYR A N 1
ATOM 686 C CA . TYR A 1 86 ? -5.828 4.714 12.351 1.00 94.81 86 TYR A CA 1
ATOM 687 C C . TYR A 1 86 ? -6.464 4.492 13.725 1.00 94.81 86 TYR A C 1
ATOM 689 O O . TYR A 1 86 ? -7.507 3.850 13.813 1.00 94.81 86 TYR A O 1
ATOM 697 N N . ALA A 1 87 ? -5.958 5.154 14.771 1.00 93.94 87 ALA A N 1
ATOM 698 C CA . ALA A 1 87 ? -6.628 5.197 16.070 1.00 93.94 87 ALA A CA 1
ATOM 699 C C . ALA A 1 87 ? -8.039 5.812 15.990 1.00 93.94 87 ALA A C 1
ATOM 701 O O . ALA A 1 87 ? -8.950 5.372 16.691 1.00 93.94 87 ALA A O 1
ATOM 702 N N . MET A 1 88 ? -8.235 6.841 15.157 1.00 93.50 88 MET A N 1
ATOM 703 C CA . MET A 1 88 ? -9.546 7.454 14.929 1.00 93.50 88 MET A CA 1
ATOM 704 C C . MET A 1 88 ? -10.480 6.510 14.163 1.00 93.50 88 MET A C 1
ATOM 706 O O . MET A 1 88 ? -11.603 6.303 14.614 1.00 93.50 88 MET A O 1
ATOM 710 N N . LEU A 1 89 ? -10.010 5.897 13.071 1.00 92.56 89 LEU A N 1
ATOM 711 C CA . LEU A 1 89 ? -10.785 4.918 12.296 1.00 92.56 89 LEU A CA 1
ATOM 712 C C . LEU A 1 89 ? -11.240 3.745 13.182 1.00 92.56 89 LEU A C 1
ATOM 714 O O . LEU A 1 89 ? -12.432 3.431 13.240 1.00 92.56 89 LE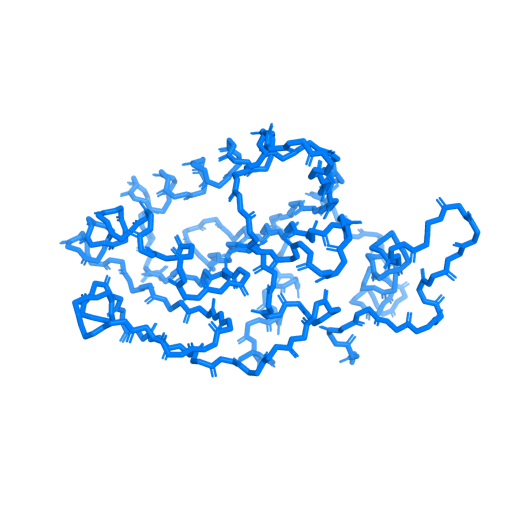U A O 1
ATOM 718 N N . LYS A 1 90 ? -10.331 3.184 13.989 1.00 92.31 90 LYS A N 1
ATOM 719 C CA . LYS A 1 90 ? -10.657 2.124 14.952 1.00 92.31 90 LYS A CA 1
ATOM 720 C C . LYS A 1 90 ? -11.729 2.547 15.957 1.00 92.31 90 LYS A C 1
ATOM 722 O O . LYS A 1 90 ? -12.667 1.799 16.217 1.00 92.31 90 LYS A O 1
ATOM 727 N N . LYS A 1 91 ? -11.652 3.770 16.494 1.00 91.56 91 LYS A N 1
ATOM 728 C CA . LYS A 1 91 ? -12.674 4.306 17.418 1.00 91.56 91 LYS A CA 1
ATOM 729 C C . LYS A 1 91 ? -14.057 4.443 16.781 1.00 91.56 91 LYS A C 1
ATOM 731 O O . LYS A 1 91 ? -15.047 4.405 17.504 1.00 91.56 91 LYS A O 1
ATOM 736 N N . THR A 1 92 ? -14.133 4.588 15.460 1.00 89.62 92 THR A N 1
ATOM 737 C CA . THR A 1 92 ? -15.402 4.599 14.715 1.00 89.62 92 THR A CA 1
ATOM 738 C C . THR A 1 92 ? -15.918 3.202 14.352 1.00 89.62 92 THR A C 1
ATOM 740 O O . THR A 1 92 ? -16.957 3.074 13.707 1.00 89.62 92 THR A O 1
ATOM 743 N N . GLY A 1 93 ? -15.237 2.150 14.818 1.00 90.25 93 GLY A N 1
ATOM 744 C CA . GLY A 1 93 ? -15.606 0.757 14.581 1.00 90.25 93 GLY A CA 1
ATOM 745 C C . GLY A 1 93 ? -15.167 0.232 13.216 1.00 90.25 93 GLY A C 1
ATOM 746 O O . GLY A 1 93 ? -15.827 -0.660 12.694 1.00 90.25 93 GLY A O 1
ATOM 747 N N . ILE A 1 94 ? -14.118 0.818 12.628 1.00 92.00 94 ILE A N 1
ATOM 748 C CA . ILE A 1 94 ? -13.468 0.306 11.418 1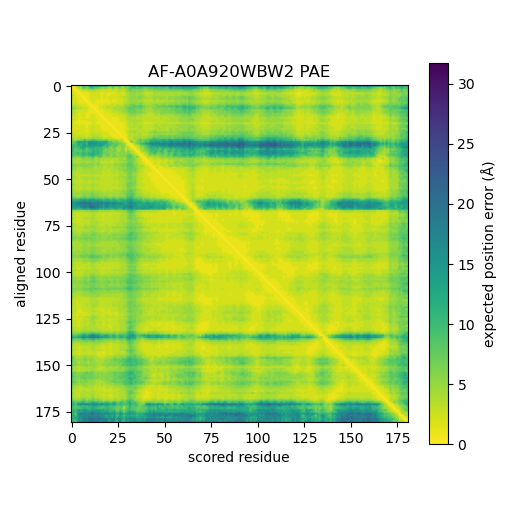.00 92.00 94 ILE A CA 1
ATOM 749 C C . ILE A 1 94 ? -12.307 -0.592 11.844 1.00 92.00 94 ILE A C 1
ATOM 751 O O . ILE A 1 94 ? -11.380 -0.143 12.521 1.00 92.00 94 ILE A O 1
ATOM 755 N N . ASP A 1 95 ? -12.346 -1.844 11.411 1.00 92.50 95 ASP A N 1
ATOM 756 C CA . ASP A 1 95 ? -11.316 -2.843 11.654 1.00 92.50 95 ASP A CA 1
ATOM 757 C C . ASP A 1 95 ? -10.169 -2.630 10.666 1.00 92.50 95 ASP A C 1
ATOM 759 O O . ASP A 1 95 ? -10.269 -2.936 9.475 1.00 92.50 95 ASP A O 1
ATOM 763 N N . VAL A 1 96 ? -9.064 -2.075 11.162 1.00 94.25 96 VAL A N 1
ATOM 764 C CA . VAL A 1 96 ? -7.878 -1.811 10.344 1.00 94.25 96 VAL A CA 1
ATOM 765 C C . VAL A 1 96 ? -6.854 -2.926 10.532 1.00 94.25 96 VAL A C 1
ATOM 767 O O . VAL A 1 96 ? -6.376 -3.141 11.648 1.00 94.25 96 VAL A O 1
ATOM 770 N N . VAL A 1 97 ? -6.476 -3.596 9.445 1.00 95.31 97 VAL A N 1
ATOM 771 C CA . VAL A 1 97 ? -5.368 -4.563 9.418 1.00 95.31 97 VAL A CA 1
ATOM 772 C C . VAL A 1 97 ? -4.175 -3.905 8.732 1.00 95.31 97 VAL A C 1
ATOM 774 O O . VAL A 1 97 ? -4.236 -3.587 7.545 1.00 95.31 97 VAL A O 1
ATOM 777 N N . GLY A 1 98 ? -3.105 -3.660 9.488 1.00 95.75 98 GLY A N 1
ATOM 778 C CA . GLY A 1 98 ? -1.886 -3.024 8.992 1.00 95.75 98 GLY A CA 1
ATOM 779 C C . GLY A 1 98 ? -0.793 -4.035 8.661 1.00 95.75 98 GLY A C 1
ATOM 780 O O . GLY A 1 98 ? -0.598 -4.993 9.405 1.00 95.75 98 GLY A O 1
ATOM 781 N N . PHE A 1 99 ? -0.052 -3.785 7.588 1.00 96.56 99 PHE A N 1
ATOM 782 C CA . PHE A 1 99 ? 1.055 -4.613 7.114 1.00 96.56 99 PHE A CA 1
ATOM 783 C C . PHE A 1 99 ? 2.288 -3.748 6.889 1.00 96.56 99 PHE A C 1
ATOM 785 O O . PHE A 1 99 ? 2.175 -2.619 6.413 1.00 96.56 99 PHE A O 1
ATOM 792 N N . GLY A 1 100 ? 3.473 -4.268 7.188 1.00 96.00 100 GLY A N 1
ATOM 793 C CA . GLY A 1 100 ? 4.706 -3.594 6.799 1.00 96.00 100 GLY A CA 1
ATOM 794 C C . GLY A 1 100 ? 5.959 -4.245 7.354 1.00 96.00 100 GLY A C 1
ATOM 795 O O . GLY A 1 100 ? 5.898 -5.153 8.182 1.00 96.00 100 GLY A O 1
ATOM 796 N N . GLU A 1 101 ? 7.113 -3.767 6.887 1.00 95.88 101 GLU A N 1
ATOM 797 C CA . GLU A 1 101 ? 8.409 -4.258 7.351 1.00 95.88 101 GLU A CA 1
ATOM 798 C C . GLU A 1 101 ? 8.583 -4.044 8.864 1.00 95.88 101 GLU A C 1
ATOM 800 O O . GLU A 1 101 ? 8.497 -2.915 9.365 1.00 95.88 101 GLU A O 1
ATOM 805 N N . GLY A 1 102 ? 8.900 -5.139 9.559 1.00 95.69 102 GLY A N 1
ATOM 806 C CA . GLY A 1 102 ? 9.295 -5.144 10.963 1.00 95.69 102 GLY A CA 1
ATOM 807 C C . GLY A 1 102 ? 8.150 -5.030 11.973 1.00 95.69 102 GLY A C 1
ATOM 808 O O . GLY A 1 102 ? 6.972 -4.865 11.654 1.00 95.69 102 GLY A O 1
ATOM 809 N N . GLU A 1 103 ? 8.526 -5.131 13.244 1.00 96.38 103 GLU A N 1
ATOM 810 C CA . GLU A 1 103 ? 7.597 -4.985 14.362 1.00 96.38 103 GLU A CA 1
ATOM 811 C C . GLU A 1 103 ? 7.187 -3.523 14.562 1.00 96.38 103 GLU A C 1
ATOM 813 O O . GLU A 1 103 ? 7.968 -2.592 14.335 1.00 96.38 103 GLU A O 1
ATOM 818 N N . THR A 1 104 ? 5.957 -3.324 15.035 1.00 95.12 104 THR A N 1
ATOM 819 C CA . THR A 1 104 ? 5.454 -2.011 15.450 1.00 95.12 104 THR A CA 1
ATOM 820 C C . THR A 1 104 ? 5.413 -1.883 16.972 1.00 95.12 104 THR A C 1
ATOM 822 O O . THR A 1 104 ? 5.491 -2.866 17.712 1.00 95.12 104 THR A O 1
ATOM 825 N N . SER A 1 105 ? 5.303 -0.654 17.475 1.00 94.88 105 SER A N 1
ATOM 826 C CA . SER A 1 105 ? 5.170 -0.415 18.913 1.00 94.88 105 SER A CA 1
ATOM 827 C C . SER A 1 105 ? 3.835 -0.958 19.441 1.00 94.88 105 SER A C 1
ATOM 829 O O . SER A 1 105 ? 2.836 -1.005 18.722 1.00 94.88 105 SER A O 1
ATOM 831 N N . LYS A 1 106 ? 3.773 -1.307 20.734 1.00 93.81 106 LYS A N 1
ATOM 832 C CA . LYS A 1 106 ? 2.516 -1.752 21.372 1.00 93.81 106 LYS A CA 1
ATOM 833 C C . LYS A 1 106 ? 1.397 -0.715 21.262 1.00 93.81 106 LYS A C 1
ATOM 835 O O . LYS A 1 106 ? 0.236 -1.085 21.131 1.00 93.81 106 LYS A O 1
ATOM 840 N N . GLU A 1 107 ? 1.750 0.567 21.316 1.00 93.31 107 GLU A N 1
ATOM 841 C CA . GLU A 1 107 ? 0.801 1.667 21.141 1.00 93.31 107 GLU A CA 1
ATOM 842 C C . GLU A 1 107 ? 0.179 1.638 19.741 1.00 93.31 107 GLU A C 1
ATOM 844 O O . GLU A 1 107 ? -1.042 1.672 19.607 1.00 93.31 107 GLU A O 1
ATOM 849 N N . ASN A 1 108 ? 1.001 1.489 18.700 1.00 93.00 108 ASN A N 1
ATOM 850 C CA . ASN A 1 108 ? 0.519 1.468 17.323 1.00 93.00 108 ASN A CA 1
ATOM 851 C C . ASN A 1 108 ? -0.233 0.190 16.979 1.00 93.00 108 ASN A C 1
ATOM 853 O O . ASN A 1 108 ? -1.275 0.271 16.336 1.00 93.00 108 ASN A O 1
ATOM 857 N N . ALA A 1 109 ? 0.219 -0.963 17.474 1.00 92.75 109 ALA A N 1
ATOM 858 C CA . ALA A 1 109 ? -0.548 -2.201 17.381 1.00 92.75 109 ALA A CA 1
ATOM 859 C C . ALA A 1 109 ? -1.927 -2.051 18.052 1.00 92.75 109 ALA A C 1
ATOM 861 O O . ALA A 1 109 ? -2.931 -2.486 17.501 1.00 92.75 109 ALA A O 1
ATOM 862 N N . GLY A 1 110 ? -2.003 -1.363 19.198 1.00 93.19 110 GLY A N 1
ATOM 863 C CA . GLY A 1 110 ? -3.264 -1.079 19.890 1.00 93.19 110 GLY A CA 1
ATOM 864 C C . GLY A 1 110 ? -4.238 -0.195 19.100 1.00 93.19 110 GLY A C 1
ATOM 865 O O . GLY A 1 110 ? -5.450 -0.275 19.323 1.00 93.19 110 GLY A O 1
ATOM 866 N N . ASN A 1 111 ? -3.737 0.599 18.149 1.00 95.19 111 ASN A N 1
ATOM 867 C CA . ASN A 1 111 ? -4.535 1.451 17.263 1.00 95.19 111 ASN A CA 1
ATOM 868 C C . ASN A 1 111 ? -5.106 0.709 16.043 1.00 95.19 111 ASN A C 1
ATOM 870 O O . ASN A 1 111 ? -5.892 1.296 15.305 1.00 95.19 111 ASN A O 1
ATOM 874 N N . LEU A 1 112 ? -4.746 -0.561 15.847 1.00 96.00 112 LEU A N 1
ATOM 875 C CA . LEU A 1 112 ? -5.194 -1.419 14.749 1.00 96.00 112 LEU A CA 1
ATOM 876 C C . LEU A 1 112 ? -5.973 -2.618 15.293 1.00 96.00 112 LEU A C 1
ATOM 878 O O . LEU A 1 112 ? -5.878 -2.933 16.479 1.00 96.00 112 LEU A O 1
ATOM 882 N N . GLU A 1 113 ? -6.747 -3.287 14.446 1.00 95.38 113 GLU A N 1
ATOM 883 C CA . GLU A 1 113 ? -7.270 -4.619 14.776 1.00 95.38 113 GLU A CA 1
ATOM 884 C C . GLU A 1 113 ? -6.127 -5.639 14.792 1.00 95.38 113 GLU A C 1
ATOM 886 O O . GLU A 1 113 ? -6.010 -6.457 15.700 1.00 95.38 113 GLU A O 1
ATOM 891 N N . GLN A 1 114 ? -5.217 -5.526 13.822 1.00 95.75 114 GLN A N 1
ATOM 892 C CA . GLN A 1 114 ? -4.046 -6.383 13.715 1.00 95.75 114 GLN A CA 1
ATOM 893 C C . GLN A 1 114 ? -2.889 -5.645 13.031 1.00 95.75 114 GLN A C 1
ATOM 895 O O . GLN A 1 114 ? -3.098 -4.868 12.099 1.00 95.75 114 GLN A O 1
ATOM 900 N N . TRP A 1 115 ? -1.663 -5.924 13.482 1.00 96.56 115 TRP A N 1
ATOM 901 C CA . TRP A 1 115 ? -0.429 -5.627 12.752 1.00 96.56 115 TRP A CA 1
ATOM 902 C C . TRP A 1 115 ? 0.199 -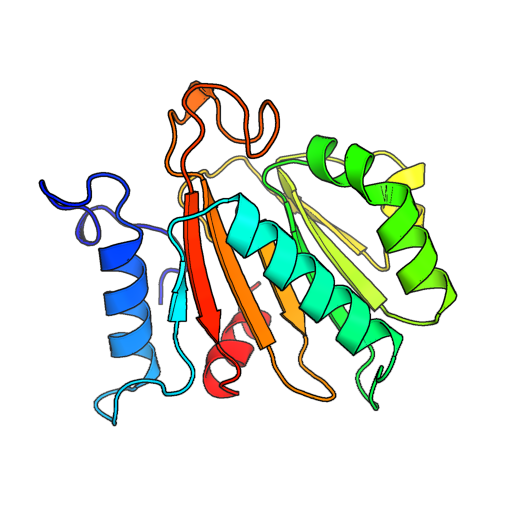6.935 12.273 1.00 96.56 115 TRP A C 1
ATOM 904 O O . TRP A 1 115 ? 0.402 -7.851 13.071 1.00 96.56 115 TRP A O 1
ATOM 914 N N . VAL A 1 116 ? 0.514 -7.015 10.985 1.00 96.06 116 VAL A N 1
ATOM 915 C CA . VAL A 1 116 ? 1.237 -8.125 10.368 1.00 96.06 116 VAL A CA 1
ATOM 916 C C . VAL A 1 116 ? 2.645 -7.642 10.043 1.00 96.06 116 VAL A C 1
ATOM 918 O O . VAL A 1 116 ? 2.856 -6.878 9.100 1.00 96.06 116 VAL A O 1
ATOM 921 N N . ALA A 1 117 ? 3.610 -8.076 10.854 1.00 96.44 117 ALA A N 1
ATOM 922 C CA . ALA A 1 117 ? 5.018 -7.798 10.619 1.00 96.44 117 ALA A CA 1
ATOM 923 C C . ALA A 1 117 ? 5.531 -8.647 9.450 1.00 96.44 117 ALA A C 1
ATOM 925 O O . ALA A 1 117 ? 5.384 -9.871 9.439 1.00 96.44 117 ALA A O 1
ATOM 926 N N . LEU A 1 118 ? 6.151 -7.990 8.476 1.00 95.69 118 LEU A N 1
ATOM 927 C CA . LEU A 1 118 ? 6.675 -8.615 7.268 1.00 95.69 118 LEU A CA 1
ATOM 928 C C . LEU A 1 118 ? 8.206 -8.537 7.232 1.00 95.69 118 LEU A C 1
ATOM 930 O O . LEU A 1 118 ? 8.793 -7.579 7.751 1.00 95.69 118 LEU A O 1
ATOM 934 N N . PRO A 1 119 ? 8.886 -9.509 6.598 1.00 94.19 119 PRO A N 1
ATOM 935 C CA . PRO A 1 119 ? 10.281 -9.335 6.218 1.00 94.19 119 PRO A CA 1
ATOM 936 C C . PRO A 1 119 ? 10.414 -8.221 5.169 1.00 94.19 119 PRO A C 1
ATOM 938 O O . PRO A 1 119 ? 9.463 -7.891 4.457 1.00 94.19 119 PRO A O 1
ATOM 941 N N . ARG A 1 120 ? 11.610 -7.639 5.041 1.00 92.19 120 ARG A N 1
ATOM 942 C CA . ARG A 1 120 ? 11.880 -6.637 4.003 1.00 92.19 120 ARG A CA 1
ATOM 943 C C . ARG A 1 120 ? 11.816 -7.275 2.617 1.00 92.19 120 ARG A C 1
ATOM 945 O O . ARG A 1 120 ? 12.628 -8.145 2.306 1.00 92.19 120 ARG A O 1
ATOM 952 N N . ASN A 1 121 ? 10.918 -6.790 1.763 1.00 92.25 121 ASN A N 1
ATOM 953 C CA . ASN A 1 121 ? 10.894 -7.137 0.346 1.00 92.25 121 ASN A CA 1
ATOM 954 C C . ASN A 1 121 ? 10.357 -5.970 -0.493 1.00 92.25 121 ASN A C 1
ATOM 956 O O . ASN A 1 121 ? 9.158 -5.769 -0.613 1.00 92.25 121 ASN A O 1
ATOM 960 N N . THR A 1 122 ? 11.247 -5.205 -1.123 1.00 91.62 122 THR A N 1
ATOM 961 C CA . THR A 1 122 ? 10.869 -4.002 -1.889 1.00 91.62 122 THR A CA 1
ATOM 962 C C . THR A 1 122 ? 10.108 -4.301 -3.183 1.00 91.62 122 THR A C 1
ATOM 964 O O . THR A 1 122 ? 9.589 -3.381 -3.806 1.00 91.62 122 THR A O 1
ATOM 967 N N . SER A 1 123 ? 10.045 -5.569 -3.603 1.00 90.81 123 SER A N 1
ATOM 968 C CA . SER A 1 123 ? 9.322 -6.008 -4.805 1.00 90.81 123 SER A CA 1
ATOM 969 C C . SER A 1 123 ? 7.953 -6.612 -4.492 1.00 90.81 123 SER A C 1
ATOM 971 O O . SER A 1 123 ? 7.100 -6.654 -5.378 1.00 90.81 123 SER A O 1
ATOM 973 N N . ALA A 1 124 ? 7.737 -7.062 -3.254 1.00 90.44 124 ALA A N 1
ATOM 974 C CA . ALA A 1 124 ? 6.478 -7.658 -2.833 1.00 90.44 124 ALA A CA 1
ATOM 975 C C . ALA A 1 124 ? 5.396 -6.599 -2.639 1.00 90.44 124 ALA A C 1
ATOM 977 O O . ALA A 1 124 ? 5.676 -5.501 -2.148 1.00 90.44 124 ALA A O 1
ATOM 978 N N . PHE A 1 125 ? 4.170 -6.950 -3.020 1.00 88.81 125 PHE A N 1
ATOM 979 C CA . PHE A 1 125 ? 2.987 -6.109 -2.873 1.00 88.81 125 PHE A CA 1
ATOM 980 C C . PHE A 1 125 ? 2.745 -5.717 -1.408 1.00 88.81 125 PHE A C 1
ATOM 982 O O . PHE A 1 125 ? 2.514 -4.549 -1.104 1.00 88.81 125 PHE A O 1
ATOM 989 N N . GLU A 1 126 ? 2.840 -6.681 -0.494 1.00 89.12 126 GLU A N 1
ATOM 990 C CA . GLU A 1 126 ? 2.493 -6.526 0.918 1.00 89.12 126 GLU A CA 1
ATOM 991 C C . GLU A 1 126 ? 3.423 -5.563 1.674 1.00 89.12 126 GLU A C 1
ATOM 993 O O . GLU A 1 126 ? 3.055 -5.023 2.716 1.00 89.12 126 GLU A O 1
ATOM 998 N N . ASN A 1 127 ? 4.605 -5.299 1.115 1.00 92.00 127 ASN A N 1
ATOM 999 C CA . ASN A 1 127 ? 5.552 -4.309 1.607 1.00 92.00 127 ASN A CA 1
ATOM 1000 C C . ASN A 1 127 ? 5.325 -2.913 1.010 1.00 92.00 127 ASN A C 1
ATOM 1002 O O . ASN A 1 127 ? 6.074 -2.005 1.340 1.00 92.00 127 ASN A O 1
ATOM 1006 N N . GLN A 1 128 ? 4.365 -2.707 0.110 1.00 93.69 128 GLN A N 1
ATOM 1007 C CA . GLN A 1 128 ? 4.130 -1.397 -0.501 1.00 93.69 128 GLN A CA 1
ATOM 1008 C C . GLN A 1 128 ? 3.095 -0.577 0.260 1.00 93.69 128 GLN A C 1
ATOM 1010 O O . GLN A 1 128 ? 2.416 -1.048 1.170 1.00 93.69 128 GLN A O 1
ATOM 1015 N N . TRP A 1 129 ? 2.956 0.679 -0.149 1.00 95.31 129 TRP A N 1
ATOM 1016 C CA . TRP A 1 129 ? 1.854 1.512 0.294 1.00 95.31 129 TRP A CA 1
ATOM 1017 C C . TRP A 1 129 ? 0.579 1.096 -0.434 1.00 95.31 129 TRP A C 1
ATOM 1019 O O . TRP A 1 129 ? 0.481 1.257 -1.646 1.00 95.31 129 TRP A O 1
ATOM 1029 N N . TYR A 1 130 ? -0.404 0.567 0.287 1.00 94.56 130 TYR A N 1
ATOM 1030 C CA . TYR A 1 130 ? -1.686 0.192 -0.307 1.00 94.56 130 TYR A CA 1
ATOM 1031 C C . TYR A 1 130 ? -2.841 0.429 0.654 1.00 94.56 130 TYR A C 1
ATOM 1033 O O . TYR A 1 130 ? -2.659 0.437 1.871 1.00 94.56 130 TYR A O 1
ATOM 1041 N N . LEU A 1 131 ? -4.033 0.613 0.096 1.00 93.69 131 LEU A N 1
ATOM 1042 C CA . LEU A 1 131 ? -5.289 0.638 0.834 1.00 93.69 131 LEU A CA 1
ATOM 1043 C C . LEU A 1 131 ? -6.299 -0.232 0.093 1.00 93.69 131 LEU A C 1
ATOM 1045 O O . LEU A 1 131 ? -6.550 -0.016 -1.093 1.00 93.69 131 LEU A O 1
ATOM 1049 N N . ILE A 1 132 ? -6.874 -1.207 0.794 1.00 91.31 132 ILE A N 1
ATOM 1050 C CA . ILE A 1 132 ? -7.930 -2.068 0.261 1.00 91.31 132 ILE A CA 1
ATOM 1051 C C . ILE A 1 132 ? -9.126 -2.022 1.201 1.00 91.31 132 ILE A C 1
ATOM 1053 O O . ILE A 1 132 ? -9.014 -2.359 2.381 1.00 91.31 132 ILE A O 1
ATOM 1057 N N . THR A 1 133 ? -10.282 -1.657 0.658 1.00 87.75 133 THR A N 1
ATOM 1058 C CA . THR A 1 133 ? -11.578 -1.828 1.316 1.00 87.75 133 THR A CA 1
ATOM 1059 C C . THR A 1 133 ? -12.489 -2.690 0.449 1.00 87.75 133 THR A C 1
ATOM 1061 O O . THR A 1 133 ? -12.457 -2.618 -0.779 1.00 87.75 133 THR A O 1
ATOM 1064 N N . THR A 1 134 ? -13.298 -3.526 1.097 1.00 80.81 134 THR A N 1
ATOM 1065 C CA . THR A 1 134 ? -14.278 -4.409 0.440 1.00 80.81 134 THR A CA 1
ATOM 1066 C C . THR A 1 134 ? -15.709 -3.878 0.532 1.00 80.81 134 THR A C 1
ATOM 1068 O O . THR A 1 134 ? -16.621 -4.487 -0.023 1.00 80.81 134 THR A O 1
ATOM 1071 N N . GLY A 1 135 ? -15.926 -2.746 1.206 1.00 73.94 135 GLY A N 1
ATOM 1072 C CA . GLY A 1 135 ? -17.239 -2.127 1.332 1.00 73.94 135 GLY A CA 1
ATOM 1073 C C . GLY A 1 135 ? -17.168 -0.707 1.902 1.00 73.94 135 GLY A C 1
ATOM 1074 O O . GLY A 1 135 ? -16.189 -0.359 2.562 1.00 73.94 135 GLY A O 1
ATOM 1075 N N . PRO A 1 136 ? -18.190 0.130 1.644 1.00 69.19 136 PRO A N 1
ATOM 1076 C CA . PRO A 1 136 ? -19.400 -0.128 0.857 1.00 69.19 136 PRO A CA 1
ATOM 1077 C C . PRO A 1 136 ? -19.143 -0.111 -0.653 1.00 69.19 136 PRO A C 1
ATOM 1079 O O . PRO A 1 136 ? -19.834 -0.813 -1.384 1.00 69.19 136 PRO A O 1
ATOM 1082 N N . VAL A 1 137 ? -18.133 0.635 -1.108 1.00 78.06 137 VAL A N 1
ATOM 1083 C CA . VAL A 1 137 ? -17.611 0.572 -2.475 1.00 78.06 137 VAL A CA 1
ATOM 1084 C C . VAL A 1 137 ? -16.239 -0.094 -2.409 1.00 78.06 137 VAL A C 1
ATOM 1086 O O . VAL A 1 137 ? -15.382 0.378 -1.660 1.00 78.06 137 VAL A O 1
ATOM 1089 N N . PRO A 1 138 ? -16.021 -1.196 -3.139 1.00 84.12 138 PRO A N 1
ATOM 1090 C CA . PRO A 1 138 ? -14.730 -1.858 -3.168 1.00 84.12 138 PRO A CA 1
ATOM 1091 C C . PRO A 1 138 ? -13.700 -0.942 -3.827 1.00 84.12 138 PRO A C 1
ATOM 1093 O O . PRO A 1 138 ? -13.946 -0.411 -4.907 1.00 84.12 138 PRO A O 1
ATOM 1096 N N . ILE A 1 139 ? -12.557 -0.737 -3.176 1.00 87.69 139 ILE A N 1
ATOM 1097 C CA . ILE A 1 139 ? -11.456 0.059 -3.727 1.00 87.69 139 ILE A CA 1
ATOM 1098 C C . ILE A 1 139 ? -10.142 -0.634 -3.389 1.00 87.69 139 ILE A C 1
ATOM 1100 O O . ILE A 1 139 ? -9.904 -1.012 -2.242 1.00 87.69 139 ILE A O 1
ATOM 1104 N N . VAL A 1 140 ? -9.287 -0.766 -4.398 1.00 89.19 140 VAL A N 1
ATOM 1105 C CA . VAL A 1 140 ? -7.906 -1.228 -4.299 1.00 89.19 140 VAL A CA 1
ATOM 1106 C C . VAL A 1 140 ? -7.012 -0.104 -4.793 1.00 89.19 140 VAL A C 1
ATOM 1108 O O . VAL A 1 140 ? -7.050 0.263 -5.964 1.00 89.19 140 VAL A O 1
ATOM 1111 N N . PHE A 1 141 ? -6.192 0.431 -3.901 1.00 92.50 141 PHE A N 1
ATOM 1112 C CA . PHE A 1 141 ? -5.126 1.367 -4.223 1.00 92.50 141 PHE A CA 1
ATOM 1113 C C . PHE A 1 141 ? -3.781 0.746 -3.858 1.00 92.50 141 PHE A C 1
ATOM 1115 O O . PHE A 1 141 ? -3.640 0.187 -2.772 1.00 92.50 141 PHE A O 1
ATOM 1122 N N . VAL A 1 142 ? -2.793 0.888 -4.742 1.00 92.62 142 VAL A N 1
ATOM 1123 C CA . VAL A 1 142 ? -1.427 0.401 -4.535 1.00 92.62 142 VAL A CA 1
ATOM 1124 C C . VAL A 1 142 ? -0.431 1.396 -5.111 1.00 92.62 142 VAL A C 1
ATOM 1126 O O . VAL A 1 142 ? -0.559 1.802 -6.263 1.00 92.62 142 VAL A O 1
ATOM 1129 N N . GLY A 1 143 ? 0.584 1.757 -4.336 1.00 93.50 143 GLY A N 1
ATOM 1130 C CA . GLY A 1 143 ? 1.698 2.610 -4.724 1.00 93.50 143 GLY A CA 1
ATOM 1131 C C . GLY A 1 143 ? 3.028 1.951 -4.374 1.00 93.50 143 GLY A C 1
ATOM 1132 O O . GLY A 1 143 ? 3.410 1.872 -3.205 1.00 93.50 143 GLY A O 1
ATOM 1133 N N . TRP A 1 144 ? 3.757 1.519 -5.398 1.00 93.56 144 TRP A N 1
ATOM 1134 C CA . TRP A 1 144 ? 5.139 1.081 -5.270 1.00 93.56 144 TRP A CA 1
ATOM 1135 C C . TRP A 1 144 ? 6.055 2.280 -5.125 1.00 93.56 144 TRP A C 1
ATOM 1137 O O . TRP A 1 144 ? 5.984 3.237 -5.900 1.00 93.56 144 TRP A O 1
ATOM 1147 N N . GLU A 1 145 ? 6.967 2.197 -4.165 1.00 93.06 145 GLU A N 1
ATOM 1148 C CA . GLU A 1 145 ? 8.110 3.096 -4.132 1.00 93.06 145 GLU A CA 1
ATOM 1149 C C . GLU A 1 145 ? 9.165 2.589 -5.126 1.00 93.06 145 GLU A C 1
ATOM 1151 O O . GLU A 1 145 ? 9.749 1.524 -4.941 1.00 93.06 145 GLU A O 1
ATOM 1156 N N . THR A 1 146 ? 9.405 3.351 -6.194 1.00 89.75 146 THR A N 1
ATOM 1157 C CA . THR A 1 146 ? 10.326 2.981 -7.282 1.00 8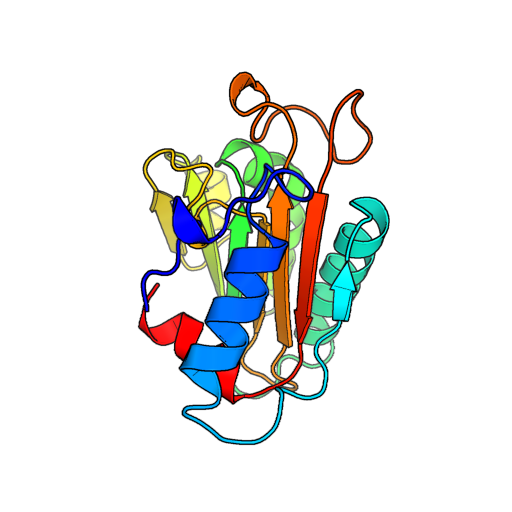9.75 146 THR A CA 1
ATOM 1158 C C . THR A 1 146 ? 11.679 3.680 -7.191 1.00 89.75 146 THR A C 1
ATOM 1160 O O . THR A 1 146 ? 12.490 3.564 -8.109 1.00 89.75 146 THR A O 1
ATOM 1163 N N . SER A 1 147 ? 11.918 4.439 -6.120 1.00 87.50 147 SER A N 1
ATOM 1164 C CA . SER A 1 147 ? 13.228 5.023 -5.837 1.00 87.50 147 SER A CA 1
ATOM 1165 C C . SER A 1 147 ? 14.259 3.967 -5.433 1.00 87.50 147 SER A C 1
ATOM 1167 O O . SER A 1 147 ? 13.966 2.775 -5.352 1.00 87.50 147 SER A O 1
ATOM 1169 N N . ASP A 1 148 ? 15.490 4.422 -5.195 1.00 86.31 148 ASP A N 1
ATOM 1170 C CA . ASP A 1 148 ? 16.592 3.589 -4.719 1.00 86.31 148 ASP A CA 1
ATOM 1171 C C . ASP A 1 148 ? 16.157 2.668 -3.563 1.00 86.31 148 ASP A C 1
ATOM 1173 O O . ASP A 1 148 ? 15.567 3.123 -2.579 1.00 86.31 148 ASP A O 1
ATOM 1177 N N . GLN A 1 149 ? 16.463 1.374 -3.682 1.00 85.50 149 GLN A N 1
ATOM 1178 C CA . GLN A 1 149 ? 16.087 0.359 -2.698 1.00 85.50 149 GLN A CA 1
ATOM 1179 C C . GLN A 1 149 ? 16.729 0.598 -1.330 1.00 85.50 149 GLN A C 1
ATOM 1181 O O . GLN A 1 149 ? 16.151 0.205 -0.311 1.00 85.50 149 GLN A O 1
ATOM 1186 N N . GLU A 1 150 ? 17.893 1.252 -1.290 1.00 86.00 150 GLU A N 1
ATOM 1187 C CA . GLU A 1 150 ? 18.533 1.648 -0.033 1.00 86.00 150 GLU A CA 1
ATOM 1188 C C . GLU A 1 150 ? 17.705 2.710 0.698 1.00 86.00 150 GLU A C 1
ATOM 1190 O O . GLU A 1 150 ? 17.652 2.712 1.922 1.00 86.00 150 GLU A O 1
ATOM 1195 N N . LYS A 1 151 ? 16.964 3.543 -0.044 1.00 87.19 151 LYS A N 1
ATOM 1196 C CA . LYS A 1 151 ? 16.087 4.590 0.501 1.00 87.19 151 LYS A CA 1
ATOM 1197 C C . LYS A 1 151 ? 14.658 4.113 0.751 1.00 87.19 151 LYS A C 1
ATOM 1199 O O . LYS A 1 151 ? 13.829 4.914 1.194 1.00 87.19 151 LYS A O 1
ATOM 1204 N N . PHE A 1 152 ? 14.341 2.852 0.460 1.00 91.06 152 PHE A N 1
ATOM 1205 C CA . PHE A 1 152 ? 12.980 2.327 0.547 1.00 91.06 152 PHE A CA 1
ATOM 1206 C C . PHE A 1 152 ? 12.357 2.557 1.926 1.00 91.06 152 PHE A C 1
ATOM 1208 O O . PHE A 1 152 ? 12.908 2.146 2.950 1.00 91.06 152 PHE A O 1
ATOM 1215 N N . GLY A 1 153 ? 11.200 3.223 1.959 1.00 90.19 153 GLY A N 1
ATOM 1216 C CA . GLY A 1 153 ? 10.489 3.505 3.203 1.00 90.19 153 GLY A CA 1
ATOM 1217 C C . GLY A 1 153 ? 11.127 4.593 4.080 1.00 90.19 153 GLY A C 1
ATOM 1218 O O . GLY A 1 153 ? 10.613 4.884 5.163 1.00 90.19 153 GLY A O 1
ATOM 1219 N N . GLU A 1 154 ? 12.183 5.263 3.623 1.00 91.81 154 GLU A N 1
ATOM 1220 C CA . GLU A 1 154 ? 12.770 6.435 4.289 1.00 91.81 154 GLU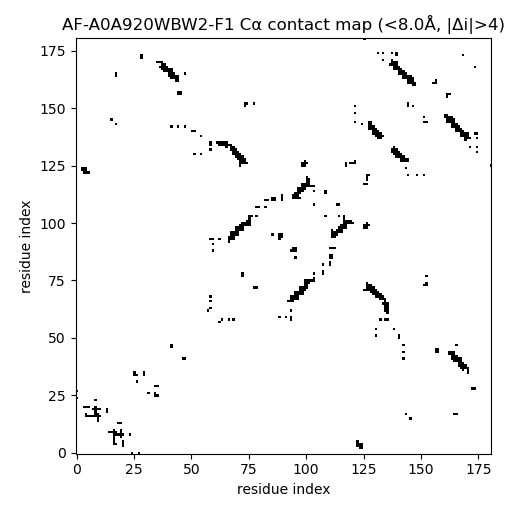 A CA 1
ATOM 1221 C C . GLU A 1 154 ? 12.087 7.743 3.843 1.00 91.81 154 GLU A C 1
ATOM 1223 O O . GLU A 1 154 ? 11.339 7.754 2.868 1.00 91.81 154 GLU A O 1
ATOM 1228 N N . GLY A 1 155 ? 12.269 8.852 4.564 1.00 90.00 155 GLY A N 1
ATOM 1229 C CA . GLY A 1 155 ? 11.761 10.177 4.157 1.00 90.00 155 GLY A CA 1
ATOM 1230 C C . GLY A 1 155 ? 10.234 10.302 3.990 1.00 90.00 155 GLY A C 1
ATOM 1231 O O . GLY A 1 155 ? 9.459 9.496 4.499 1.00 90.00 155 GLY A O 1
ATOM 1232 N N . GLY A 1 156 ? 9.781 11.345 3.299 1.00 88.69 156 GLY A N 1
ATOM 1233 C CA . GLY A 1 156 ? 8.379 11.565 2.928 1.00 88.69 156 GLY A CA 1
ATOM 1234 C C . GLY A 1 156 ? 8.175 11.503 1.415 1.00 88.69 156 GLY A C 1
ATOM 1235 O O . GLY A 1 156 ? 9.139 11.452 0.659 1.00 88.69 156 GLY A O 1
ATOM 1236 N N . ILE A 1 157 ? 6.921 11.563 0.961 1.00 88.19 157 ILE A N 1
ATOM 1237 C CA . ILE A 1 157 ? 6.575 11.484 -0.472 1.00 88.19 157 ILE A CA 1
ATOM 1238 C C . ILE A 1 157 ? 7.240 12.565 -1.346 1.00 88.19 157 ILE A C 1
ATOM 1240 O O . ILE A 1 157 ? 7.426 12.351 -2.537 1.00 88.19 157 ILE A O 1
ATOM 1244 N N . SER A 1 158 ? 7.608 13.709 -0.761 1.00 86.25 158 SER A N 1
ATOM 1245 C CA . SER A 1 158 ? 8.277 14.831 -1.440 1.00 86.25 158 SER A CA 1
ATOM 1246 C C . SER A 1 158 ? 9.782 14.902 -1.162 1.00 86.25 158 SER A C 1
ATOM 1248 O O . SER A 1 158 ? 10.417 15.894 -1.510 1.00 86.25 158 SER A O 1
ATOM 1250 N N . SER A 1 159 ? 10.360 13.904 -0.486 1.00 90.38 159 SER A N 1
ATOM 1251 C CA . SER A 1 159 ? 11.805 13.871 -0.248 1.00 90.38 159 SER A CA 1
ATOM 1252 C C . SER A 1 159 ? 12.574 13.702 -1.559 1.00 90.38 159 SER A C 1
ATOM 1254 O O . SER A 1 159 ? 12.116 13.039 -2.488 1.00 90.38 159 SER A O 1
ATOM 1256 N N . GLU A 1 160 ? 13.762 14.299 -1.632 1.00 88.00 160 GLU A N 1
ATOM 1257 C CA . GLU A 1 160 ? 14.591 14.267 -2.836 1.00 88.00 160 GLU A CA 1
ATOM 1258 C C . GLU A 1 160 ? 14.906 12.829 -3.279 1.00 88.00 160 GLU A C 1
ATOM 1260 O O . GLU A 1 160 ? 15.320 11.979 -2.485 1.00 88.00 160 GLU A O 1
ATOM 1265 N N . GLY A 1 161 ? 14.703 12.559 -4.570 1.00 86.19 161 GLY A N 1
ATOM 1266 C CA . GLY A 1 161 ? 14.928 11.247 -5.172 1.00 86.19 161 GLY A CA 1
ATOM 1267 C C . GLY A 1 161 ? 13.830 10.216 -4.902 1.00 86.19 161 GLY A C 1
ATOM 1268 O O . GLY A 1 161 ? 13.979 9.081 -5.348 1.00 86.19 161 GLY A O 1
ATOM 1269 N N . LYS A 1 162 ? 12.738 10.576 -4.210 1.00 90.38 162 LYS A N 1
ATOM 1270 C CA . LYS A 1 162 ? 11.571 9.700 -4.059 1.00 90.38 162 LYS A CA 1
ATOM 1271 C C . LYS A 1 162 ? 10.745 9.656 -5.331 1.00 90.38 162 LYS A C 1
ATOM 1273 O O . LYS A 1 162 ? 10.435 10.684 -5.928 1.00 90.38 162 LYS A O 1
ATOM 1278 N N . GLN A 1 163 ? 10.384 8.444 -5.723 1.00 90.75 163 GLN A N 1
ATOM 1279 C CA . GLN A 1 163 ? 9.594 8.167 -6.912 1.00 90.75 163 GLN A CA 1
ATOM 1280 C C . GLN A 1 163 ? 8.588 7.076 -6.581 1.00 90.75 163 GLN A C 1
ATOM 1282 O O . GLN A 1 163 ? 8.897 6.151 -5.828 1.00 90.75 163 GLN A O 1
ATOM 1287 N N . PHE A 1 164 ? 7.389 7.206 -7.136 1.00 92.06 164 PHE A N 1
ATOM 1288 C CA . PHE A 1 164 ? 6.308 6.265 -6.908 1.00 92.06 164 PHE A CA 1
ATOM 1289 C C . PHE A 1 164 ? 5.600 5.951 -8.215 1.00 92.06 164 PHE A C 1
ATOM 1291 O O . PHE A 1 164 ? 5.427 6.829 -9.061 1.00 92.06 164 PHE A O 1
ATOM 1298 N N . ARG A 1 165 ? 5.150 4.705 -8.346 1.00 92.00 165 ARG A N 1
ATOM 1299 C CA . ARG A 1 165 ? 4.251 4.255 -9.411 1.00 92.00 165 ARG A CA 1
ATOM 1300 C C . ARG A 1 165 ? 3.208 3.322 -8.838 1.00 92.00 165 ARG A C 1
ATOM 1302 O O . ARG A 1 165 ? 3.496 2.567 -7.919 1.00 92.00 165 ARG A O 1
ATOM 1309 N N . GLY A 1 166 ? 1.996 3.371 -9.354 1.00 90.88 166 GLY A N 1
ATOM 1310 C CA . GLY A 1 166 ? 0.910 2.627 -8.749 1.00 90.88 166 GLY A CA 1
ATOM 1311 C C . GLY A 1 166 ? -0.359 2.645 -9.563 1.00 90.88 166 GLY A C 1
ATOM 1312 O O . GLY A 1 166 ? -0.378 3.093 -10.709 1.00 90.88 166 GLY A O 1
ATOM 1313 N N . PHE A 1 167 ? -1.428 2.172 -8.942 1.00 89.81 167 PHE A N 1
ATOM 1314 C CA . PHE A 1 167 ? -2.753 2.220 -9.520 1.00 89.81 167 PHE A CA 1
ATOM 1315 C C . PHE A 1 167 ? -3.842 2.335 -8.461 1.00 89.81 167 PHE A C 1
ATOM 1317 O O . PHE A 1 167 ? -3.636 2.048 -7.281 1.00 89.81 167 PHE A O 1
ATOM 1324 N N . VAL A 1 168 ? -5.027 2.723 -8.916 1.00 90.44 168 VAL A N 1
ATOM 1325 C CA . VAL A 1 168 ? -6.279 2.570 -8.178 1.00 90.44 168 VAL A CA 1
ATOM 1326 C C . VAL A 1 168 ? -7.310 1.878 -9.066 1.00 90.44 168 VAL A C 1
ATOM 1328 O O . VAL A 1 168 ? -7.315 2.084 -10.280 1.00 90.44 168 VAL A O 1
ATOM 1331 N N . SER A 1 169 ? -8.151 1.040 -8.469 1.00 87.38 169 SER A N 1
ATOM 1332 C CA . SER A 1 169 ? -9.293 0.395 -9.117 1.00 87.38 169 SER A CA 1
ATOM 1333 C C . SER A 1 169 ? -10.423 0.176 -8.116 1.00 87.38 169 SER A C 1
ATOM 1335 O O . SER A 1 169 ? -10.186 0.069 -6.914 1.00 87.38 169 SER A O 1
ATOM 1337 N N . ASN A 1 170 ? -11.652 0.115 -8.614 1.00 83.00 170 ASN A N 1
ATOM 1338 C CA . ASN A 1 170 ? -12.863 -0.191 -7.858 1.00 83.00 170 ASN A CA 1
ATOM 1339 C C . ASN A 1 170 ? -13.515 -1.520 -8.285 1.00 83.00 170 ASN A C 1
ATOM 1341 O O . ASN A 1 170 ? -14.685 -1.760 -7.998 1.00 83.00 170 ASN A O 1
ATOM 1345 N N . GLU A 1 171 ? -12.774 -2.384 -8.980 1.00 74.62 171 GLU A N 1
ATOM 1346 C CA . GLU A 1 171 ? -13.290 -3.661 -9.475 1.00 74.62 171 GLU A CA 1
ATOM 1347 C C . GLU A 1 171 ? -13.181 -4.782 -8.435 1.00 74.62 171 GLU A C 1
ATOM 1349 O O . GLU A 1 171 ? -12.123 -5.035 -7.851 1.00 74.62 171 GLU A O 1
ATOM 1354 N N . CYS A 1 172 ? -14.281 -5.516 -8.246 1.00 62.50 172 CYS A N 1
ATOM 1355 C CA . CYS A 1 172 ? -14.397 -6.577 -7.242 1.00 62.50 172 CYS A CA 1
ATOM 1356 C C . CYS A 1 172 ? -13.417 -7.740 -7.456 1.00 62.50 172 CYS A C 1
ATOM 1358 O O . CYS A 1 172 ? -13.013 -8.385 -6.491 1.00 62.50 172 CYS A O 1
ATOM 1360 N N . GLU A 1 173 ? -13.032 -8.028 -8.702 1.00 67.12 173 GLU A N 1
ATOM 1361 C CA . GLU A 1 173 ? -12.138 -9.148 -9.033 1.00 67.12 173 GLU A CA 1
ATOM 1362 C C . GLU A 1 173 ? -10.744 -8.980 -8.417 1.00 67.12 173 GLU A C 1
ATOM 1364 O O . GLU A 1 173 ? -10.122 -9.963 -8.004 1.00 67.12 173 GLU A O 1
ATOM 1369 N N . LEU A 1 174 ? -10.293 -7.732 -8.249 1.00 65.31 174 LEU A N 1
ATOM 1370 C CA . LEU A 1 174 ? -9.055 -7.432 -7.541 1.00 65.31 174 LEU A CA 1
ATOM 1371 C C . LEU A 1 174 ? -9.176 -7.726 -6.046 1.00 65.31 174 LEU A C 1
ATOM 1373 O O . LEU A 1 174 ? -8.179 -8.062 -5.437 1.00 65.31 174 LEU A O 1
ATOM 1377 N N . LEU A 1 175 ? -10.356 -7.729 -5.424 1.00 62.84 175 LEU A N 1
ATOM 1378 C CA . LEU A 1 175 ? -10.478 -8.034 -3.989 1.00 62.84 175 LEU A CA 1
ATOM 1379 C C . LEU A 1 175 ? -10.140 -9.486 -3.624 1.00 62.84 175 LEU A C 1
ATOM 1381 O O . LEU A 1 175 ? -9.861 -9.770 -2.459 1.00 62.84 175 LEU A O 1
ATOM 1385 N N . LYS A 1 176 ? -10.053 -10.396 -4.605 1.00 61.59 176 LYS A N 1
ATOM 1386 C CA . LYS A 1 176 ? -9.438 -11.724 -4.410 1.00 61.59 176 LYS A CA 1
ATOM 1387 C C . LYS A 1 176 ? -7.959 -11.622 -3.986 1.00 61.59 176 LYS A C 1
ATOM 1389 O O . LYS A 1 176 ? -7.426 -12.580 -3.426 1.00 61.59 176 LYS A O 1
ATOM 1394 N N . LEU A 1 177 ? -7.316 -10.460 -4.172 1.00 58.44 177 LEU A N 1
ATOM 1395 C CA . LEU A 1 177 ? -6.039 -10.061 -3.557 1.00 58.44 177 LEU A CA 1
ATOM 1396 C C . LEU A 1 177 ? -6.012 -10.348 -2.056 1.00 58.44 177 LEU A C 1
ATOM 1398 O O . LEU A 1 177 ? -5.077 -10.966 -1.560 1.00 58.44 177 LEU A O 1
ATOM 1402 N N . GLN A 1 178 ? -7.076 -9.960 -1.352 1.00 53.62 178 GLN A N 1
ATOM 1403 C CA . GLN A 1 178 ? -7.192 -10.053 0.103 1.00 53.62 178 GLN A CA 1
ATOM 1404 C C . GLN A 1 178 ? -7.222 -11.501 0.618 1.00 53.62 178 GLN A C 1
ATOM 1406 O O . GLN A 1 178 ? -7.059 -11.731 1.808 1.00 53.62 178 GLN A O 1
ATOM 1411 N N . SER A 1 179 ? -7.481 -12.485 -0.251 1.00 50.25 179 SER A N 1
ATOM 1412 C CA . SER A 1 179 ? -7.482 -13.909 0.122 1.00 50.25 179 SER A CA 1
ATOM 1413 C C . SER A 1 179 ? -6.077 -14.522 0.142 1.00 50.25 179 SER A C 1
ATOM 1415 O O . SER A 1 179 ? -5.912 -15.630 0.643 1.00 50.25 179 SER A O 1
ATOM 1417 N N . ASN A 1 180 ? -5.095 -13.837 -0.456 1.00 49.66 180 ASN A N 1
ATOM 1418 C CA . ASN A 1 180 ? -3.721 -14.319 -0.627 1.00 49.66 180 ASN A CA 1
ATOM 1419 C C . ASN A 1 180 ? -2.699 -13.561 0.241 1.00 49.66 180 ASN A C 1
ATOM 1421 O O . ASN A 1 180 ? -1.515 -13.885 0.174 1.00 49.66 180 ASN A O 1
ATOM 1425 N N . ILE A 1 181 ? -3.158 -12.566 1.009 1.00 50.19 181 ILE A N 1
ATOM 1426 C CA . ILE A 1 181 ? -2.395 -11.773 1.986 1.00 50.19 181 ILE A CA 1
ATOM 1427 C C . ILE A 1 181 ? -2.832 -12.217 3.382 1.00 50.19 181 ILE A C 1
ATOM 1429 O O . ILE A 1 181 ? -1.950 -12.444 4.236 1.00 50.19 181 ILE A O 1
#

Solvent-accessible surface area (backbone atoms only — not comparable to full-atom values): 9804 Å² total; per-residue (Å²): 134,78,71,43,50,50,78,86,22,39,40,97,89,40,73,74,6,62,69,36,38,52,53,49,49,48,55,61,72,34,71,83,57,70,82,73,63,69,64,42,82,41,71,45,47,68,58,54,48,50,53,51,51,50,52,55,48,45,41,68,77,46,33,55,93,46,34,42,40,40,36,30,21,46,23,31,70,56,46,65,78,46,33,72,58,43,35,50,44,37,74,73,64,34,46,31,40,37,30,11,22,44,77,65,54,73,70,54,40,69,28,31,73,38,68,47,64,35,78,87,42,92,49,35,56,66,29,19,38,32,43,37,31,78,19,65,65,37,35,45,35,40,37,42,69,60,34,60,75,92,54,63,70,56,84,54,72,84,37,89,76,56,41,34,40,33,37,37,29,52,50,68,77,62,56,60,54,70,80,80,111

Nearest PDB structures (foldseek):
  2o8r-assembly1_B  TM=5.194E-01  e=1.305E-02  Porphyromonas gingivalis
  6fdl-assembly2_B  TM=7.517E-01  e=1.590E+00  Homo sapiens
  4dim-assembly1_A  TM=6.657E-01  e=1.590E+00  Anaerococcus prevotii DSM 20548

Secondary structure (DSSP, 8-state):
---B--GGG--SS-SS-HHHHHHHHHHHHHTTSPPPTT-EEE--HHHHHHHHHHHHHHHHH---S--EEEEEEEEHHHHHHHHHHHHHHHHTT-EEEEEEES---HHHHHTSSEEEEE---TTBGGGSEEEEE-SSS-EEEEEEE-S-GGGTT-S-TTSTT--EEEEEE--GGGGGGGG--

Foldseek 3Di:
DQQFQDPQLADPVRNLSQNSSVVVVQCVLCVPHDGAPQKDKDWALVVLVVVVVVVLVCCLVPVDPQLEKEWAALAQVVLVVCQVSLLVSVVSVRAYEYAAADDHDPSSCVSHNGYDHDHRDLGHQRNFTWMFDPDDFTKTWTKRFSFDPVCGRHDDSPPPRTIIIIIMGRDPSCVVVVVVD

pLDDT: mean 86.95, std 10.13, range [49.66, 96.56]

Radius of gyration: 15.72 Å; Cα contacts (8 Å, |Δi|>4): 338; chains: 1; bounding box: 40×30×43 Å

Mean predicted aligned error: 5.11 Å